Protein 3NHI (pdb70)

Structure (mmCIF, N/CA/C/O backbone):
data_3NHI
#
_entry.id   3NHI
#
_cell.length_a   57.968
_cell.length_b   40.906
_cell.length_c   68.387
_cell.angle_alpha   90.000
_cell.angle_beta   110.680
_cell.angle_gamma   90.000
#
_symmetry.space_group_name_H-M   'P 1 21 1'
#
loop_
_entity.id
_entity.type
_entity.pdbx_description
1 polymer 'D7 protein'
2 non-polymer '(5S,7E,9E,11Z,14Z)-5-hydroxyicosa-7,9,11,14-tetraenoic acid'
3 non-polymer GLYCEROL
4 non-polymer 'SULFATE ION'
5 water water
#
loop_
_atom_site.group_PDB
_atom_site.id
_atom_site.type_symbol
_atom_site.label_atom_id
_atom_site.label_alt_id
_atom_site.label_comp_id
_atom_site.label_asym_id
_atom_site.label_entity_id
_atom_site.label_seq_id
_atom_site.pdbx_PDB_ins_code
_atom_site.Cartn_x
_atom_site.Cartn_y
_atom_site.Cartn_z
_atom_site.occupancy
_atom_site.B_iso_or_equiv
_atom_site.auth_seq_id
_atom_site.auth_comp_id
_atom_site.auth_asym_id
_atom_site.auth_atom_id
_atom_site.pdbx_PDB_model_num
ATOM 1 N N . GLN A 1 1 ? 0.510 -7.520 -4.805 1.00 22.63 2 GLN A N 1
ATOM 2 C CA . GLN A 1 1 ? 1.838 -7.859 -5.402 1.00 22.10 2 GLN A CA 1
ATOM 3 C C . GLN A 1 1 ? 2.404 -9.254 -5.041 1.00 21.74 2 GLN A C 1
ATOM 4 O O . GLN A 1 1 ? 3.529 -9.567 -5.451 1.00 22.14 2 GLN A O 1
ATOM 6 N N . PRO A 1 2 ? 1.647 -10.092 -4.285 1.00 20.71 3 PRO A N 1
ATOM 7 C CA . PRO A 1 2 ? 0.352 -9.854 -3.642 1.00 19.47 3 PRO A CA 1
ATOM 8 C C . PRO A 1 2 ? 0.495 -9.253 -2.245 1.00 17.38 3 PRO A C 1
ATOM 9 O O . PRO A 1 2 ? 1.614 -9.129 -1.730 1.00 17.89 3 PRO A O 1
ATOM 13 N N . TRP A 1 3 ? -0.639 -8.867 -1.655 1.00 15.30 4 TRP A N 1
ATOM 14 C CA . TRP A 1 3 ? -0.641 -8.164 -0.372 1.00 12.21 4 TRP A CA 1
ATOM 15 C C . TRP A 1 3 ? -0.251 -9.058 0.806 1.00 10.92 4 TRP A C 1
ATOM 16 O O . TRP A 1 3 ? -0.748 -10.176 0.944 1.00 10.58 4 TRP A O 1
ATOM 27 N N . LYS A 1 4 ? 0.636 -8.532 1.645 1.00 9.64 5 LYS A N 1
ATOM 28 C CA . LYS A 1 4 ? 1.156 -9.263 2.806 1.00 9.02 5 LYS A CA 1
ATOM 29 C C . LYS A 1 4 ? 0.436 -8.873 4.104 1.00 8.02 5 LYS A C 1
ATOM 30 O O . LYS A 1 4 ? 0.388 -7.700 4.480 1.00 8.11 5 LYS A O 1
ATOM 36 N N . ALA A 1 5 ? -0.095 -9.880 4.789 1.00 7.24 6 ALA A N 1
ATOM 37 C CA . ALA A 1 5 ? -0.745 -9.684 6.086 1.00 6.71 6 ALA A CA 1
ATOM 38 C C . ALA A 1 5 ? 0.193 -9.102 7.135 1.00 6.38 6 ALA A C 1
ATOM 39 O O . ALA A 1 5 ? 1.417 -9.296 7.092 1.00 7.09 6 ALA A O 1
ATOM 41 N N . LEU A 1 6 ? -0.397 -8.376 8.074 1.00 5.22 7 LEU A N 1
ATOM 42 C CA . LEU A 1 6 ? 0.352 -7.694 9.130 1.00 5.35 7 LEU A CA 1
ATOM 43 C C . LEU A 1 6 ? 0.420 -8.530 10.400 1.00 4.82 7 LEU A C 1
ATOM 44 O O . LEU A 1 6 ? -0.598 -9.074 10.855 1.00 5.16 7 LEU A O 1
ATOM 49 N N . ASP A 1 7 ? 1.622 -8.626 10.957 1.00 4.64 8 ASP A N 1
ATOM 50 C CA . ASP A 1 7 ? 1.806 -9.340 12.211 1.00 4.68 8 ASP A CA 1
ATOM 51 C C . ASP A 1 7 ? 1.473 -8.479 13.431 1.00 4.57 8 ASP A C 1
ATOM 52 O O . ASP A 1 7 ? 1.087 -7.321 13.292 1.00 4.30 8 ASP A O 1
ATOM 57 N N . ALA A 1 8 ? 1.609 -9.046 14.626 1.00 4.55 9 ALA A N 1
ATOM 58 C CA . ALA A 1 8 ? 1.204 -8.305 15.825 1.00 4.90 9 ALA A CA 1
ATOM 59 C C . ALA A 1 8 ? 2.011 -7.031 16.074 1.00 4.66 9 ALA A C 1
ATOM 60 O O . ALA A 1 8 ? 1.443 -6.018 16.519 1.00 5.02 9 ALA A O 1
ATOM 62 N N . GLU A 1 9 ? 3.315 -7.075 15.808 1.00 4.75 10 GLU A N 1
ATOM 63 C CA . GLU A 1 9 ? 4.148 -5.892 15.976 1.00 4.59 10 GLU A CA 1
ATOM 64 C C . GLU A 1 9 ? 3.777 -4.816 14.951 1.00 4.42 10 GLU A C 1
ATOM 65 O O . GLU A 1 9 ? 3.752 -3.625 15.271 1.00 4.22 10 GLU A O 1
ATOM 71 N N . GLN A 1 10 ? 3.495 -5.237 13.720 1.00 4.17 11 GLN A N 1
ATOM 72 C CA . GLN A 1 10 ? 3.177 -4.279 12.674 1.00 4.04 11 GLN A CA 1
ATOM 73 C C . GLN A 1 10 ? 1.865 -3.568 12.979 1.00 4.54 11 GLN A C 1
ATOM 74 O O . GLN A 1 10 ? 1.739 -2.353 12.764 1.00 4.55 11 GLN A O 1
ATOM 80 N N . ALA A 1 11 ? 0.892 -4.314 13.491 1.00 4.57 12 ALA A N 1
ATOM 81 C CA . ALA A 1 11 ? -0.370 -3.708 13.916 1.00 4.94 12 ALA A CA 1
ATOM 82 C C . ALA A 1 11 ? -0.178 -2.769 15.116 1.00 4.58 12 ALA A C 1
ATOM 83 O O . ALA A 1 11 ? -0.718 -1.648 15.123 1.00 4.85 12 ALA A O 1
ATOM 85 N N . LEU A 1 12 ? 0.583 -3.218 16.120 1.00 4.61 13 LEU A N 1
ATOM 86 C CA . LEU A 1 12 ? 0.831 -2.396 17.307 1.00 4.68 13 LEU A CA 1
ATOM 87 C C . LEU A 1 12 ? 1.520 -1.087 16.933 1.00 4.72 13 LEU A C 1
ATOM 88 O O . LEU A 1 12 ? 1.202 -0.020 17.485 1.00 5.00 13 LEU A O 1
ATOM 93 N N . TYR A 1 13 ? 2.456 -1.167 15.985 1.00 4.63 14 TYR A N 1
ATOM 94 C CA . TYR A 1 13 ? 3.123 0.026 15.480 1.00 5.39 14 TYR A CA 1
ATOM 95 C C . TYR A 1 13 ? 2.120 1.025 14.914 1.00 5.55 14 TYR A C 1
ATOM 96 O O . TYR A 1 13 ? 2.168 2.222 15.229 1.00 5.34 14 TYR A O 1
ATOM 105 N N . VAL A 1 14 ? 1.203 0.537 14.081 1.00 5.27 15 VAL A N 1
ATOM 106 C CA . VAL A 1 14 ? 0.147 1.387 13.533 1.00 5.48 15 VAL A CA 1
ATOM 107 C C . VAL A 1 14 ? -0.692 2.040 14.629 1.00 5.48 15 VAL A C 1
ATOM 108 O O . VAL A 1 14 ? -0.904 3.254 14.617 1.00 5.26 15 VAL A O 1
ATOM 112 N N . TYR A 1 15 ? -1.153 1.248 15.591 1.00 5.30 16 TYR A N 1
ATOM 113 C CA . TYR A 1 15 ? -1.983 1.821 16.652 1.00 5.92 16 TYR A CA 1
ATOM 114 C C . TYR A 1 15 ? -1.226 2.906 17.418 1.00 5.97 16 TYR A C 1
ATOM 115 O O . TYR A 1 15 ? -1.748 4.007 17.614 1.00 6.70 16 TYR A O 1
ATOM 124 N N . LYS A 1 16 ? 0.008 2.619 17.822 1.00 6.18 17 LYS A N 1
ATOM 125 C CA . LYS A 1 16 ? 0.736 3.546 18.687 1.00 6.72 17 LYS A CA 1
ATOM 126 C C . LYS A 1 16 ? 1.154 4.794 17.930 1.00 6.66 17 LYS A C 1
ATOM 127 O O . LYS A 1 16 ? 1.082 5.895 18.475 1.00 6.83 17 LYS A O 1
ATOM 133 N N . ARG A 1 17 ? 1.572 4.644 16.672 1.00 6.15 18 ARG A N 1
ATOM 134 C CA . ARG A 1 17 ? 1.948 5.809 15.875 1.00 6.51 18 ARG A CA 1
ATOM 135 C C . ARG A 1 17 ? 0.737 6.698 15.608 1.00 6.55 18 ARG A C 1
ATOM 136 O O . ARG A 1 17 ? 0.841 7.927 15.649 1.00 7.07 18 ARG A O 1
ATOM 144 N N . CYS A 1 18 ? -0.414 6.083 15.356 1.00 5.83 19 CYS A N 1
ATOM 145 C CA . CYS A 1 18 ? -1.627 6.872 15.163 1.00 6.04 19 CYS A CA 1
ATOM 146 C C . CYS A 1 18 ? -2.042 7.594 16.438 1.00 6.48 19 CYS A C 1
ATOM 147 O O . CYS A 1 18 ? -2.470 8.746 16.367 1.00 6.30 19 CYS A O 1
ATOM 150 N N . TYR A 1 19 ? -1.909 6.943 17.600 1.00 6.46 20 TYR A N 1
ATOM 151 C CA . TYR A 1 19 ? -2.126 7.641 18.872 1.00 7.59 20 TYR A CA 1
ATOM 152 C C . TYR A 1 19 ? -1.188 8.842 18.980 1.00 7.66 20 TYR A C 1
ATOM 153 O O . TYR A 1 19 ? -1.613 9.945 19.316 1.00 8.15 20 TYR A O 1
ATOM 162 N N . GLU A 1 20 ? 0.094 8.635 18.700 1.00 7.86 21 GLU A N 1
ATOM 163 C CA . GLU A 1 20 ? 1.067 9.734 18.792 1.00 8.09 21 GLU A CA 1
ATOM 164 C C . GLU A 1 20 ? 0.693 10.913 17.909 1.00 8.53 21 GLU A C 1
ATOM 165 O O . GLU A 1 20 ? 0.840 12.084 18.308 1.00 9.55 21 GLU A O 1
ATOM 171 N N . ASP A 1 21 ? 0.209 10.612 16.712 1.00 8.37 22 ASP A N 1
ATOM 172 C CA . ASP A 1 21 ? -0.022 11.660 15.737 1.00 9.23 22 ASP A CA 1
ATOM 173 C C . ASP A 1 21 ? -1.398 12.311 15.848 1.00 9.09 22 ASP A C 1
ATOM 174 O O . ASP A 1 21 ? -1.628 13.366 15.250 1.00 10.05 22 ASP A O 1
ATOM 179 N N . HIS A 1 22 ? -2.300 11.704 16.616 1.00 8.94 23 HIS A N 1
ATOM 180 C CA . HIS A 1 22 ? -3.685 12.209 16.685 1.00 9.17 23 HIS A CA 1
ATOM 181 C C . HIS A 1 22 ? -4.230 12.520 18.067 1.00 10.39 23 HIS A C 1
ATOM 182 O O . HIS A 1 22 ? -5.180 13.284 18.181 1.00 10.19 23 HIS A O 1
ATOM 189 N N . LEU A 1 23 ? -3.654 11.951 19.119 1.00 11.59 24 LEU A N 1
ATOM 190 C CA . LEU A 1 23 ? -4.080 12.335 20.460 1.00 13.69 24 LEU A CA 1
ATOM 191 C C . LEU A 1 23 ? -3.838 13.822 20.677 1.00 15.08 24 LEU A C 1
ATOM 192 O O . LEU A 1 23 ? -2.786 14.353 20.298 1.00 15.15 24 LEU A O 1
ATOM 197 N N . PRO A 1 24 ? -4.822 14.511 21.271 1.00 16.87 25 PRO A N 1
ATOM 198 C CA . PRO A 1 24 ? -4.541 15.888 21.656 1.00 18.76 25 PRO A CA 1
ATOM 199 C C . PRO A 1 24 ? -3.611 15.929 22.866 1.00 20.58 25 PRO A C 1
ATOM 200 O O . PRO A 1 24 ? -3.484 14.938 23.586 1.00 20.70 25 PRO A O 1
ATOM 204 N N . SER A 1 25 ? -2.947 17.061 23.066 1.00 22.81 26 SER A N 1
ATOM 205 C CA . SER A 1 25 ? -2.153 17.274 24.270 1.00 24.98 26 SER A CA 1
ATOM 206 C C . SER A 1 25 ? -3.006 17.996 25.308 1.00 26.11 26 SER A C 1
ATOM 207 O O . SER A 1 25 ? -4.007 18.634 24.964 1.00 26.76 26 SER A O 1
ATOM 210 N N . GLY A 1 26 ? -2.624 17.872 26.574 1.00 27.36 27 GLY A N 1
ATOM 211 C CA . GLY A 1 26 ? -3.367 18.493 27.664 1.00 28.85 27 GLY A CA 1
ATOM 212 C C . GLY A 1 26 ? -4.436 17.591 28.251 1.00 29.76 27 GLY A C 1
ATOM 213 O O . GLY A 1 26 ? -4.355 16.360 28.149 1.00 29.71 27 GLY A O 1
ATOM 214 N N . SER A 1 27 ? -5.442 18.218 28.860 1.00 30.61 28 SER A N 1
ATOM 215 C CA . SER A 1 27 ? -6.506 17.523 29.591 1.00 31.24 28 SER A CA 1
ATOM 216 C C . SER A 1 27 ? -7.365 16.607 28.721 1.00 31.07 28 SER A C 1
ATOM 217 O O . SER A 1 27 ? -7.881 15.595 29.201 1.00 31.46 28 SER A O 1
ATOM 220 N N . ASP A 1 28 ? -7.505 16.959 27.445 1.00 30.79 29 ASP A N 1
ATOM 221 C CA . ASP A 1 28 ? -8.317 16.183 26.510 1.00 30.49 29 ASP A CA 1
ATOM 222 C C . ASP A 1 28 ? -7.714 14.823 26.143 1.00 29.78 29 ASP A C 1
ATOM 223 O O . ASP A 1 28 ? -8.436 13.921 25.713 1.00 29.47 29 ASP A O 1
ATOM 228 N N . ARG A 1 29 ? -6.401 14.683 26.321 1.00 29.13 30 ARG A N 1
ATOM 229 C CA . ARG A 1 29 ? -5.683 13.452 25.972 1.00 28.56 30 ARG A CA 1
ATOM 230 C C . ARG A 1 29 ? -6.328 12.194 26.562 1.00 28.12 30 ARG A C 1
ATOM 231 O O . ARG A 1 29 ? -6.597 11.234 25.834 1.00 27.49 30 ARG A O 1
ATOM 239 N N . LYS A 1 30 ? -6.583 12.212 27.871 1.00 27.76 31 LYS A N 1
ATOM 240 C CA . LYS A 1 30 ? -7.143 11.055 28.579 1.00 27.40 31 LYS A CA 1
ATOM 241 C C . LYS A 1 30 ? -8.514 10.641 28.036 1.00 26.72 31 LYS A C 1
ATOM 242 O O . LYS A 1 30 ? -8.784 9.446 27.870 1.00 26.46 31 LYS A O 1
ATOM 248 N N . THR A 1 31 ? -9.365 11.629 27.760 1.00 25.85 32 THR A N 1
ATOM 249 C CA . THR A 1 31 ? -10.727 11.393 27.272 1.00 25.03 32 THR A CA 1
ATOM 250 C C . THR A 1 31 ? -10.750 10.613 25.951 1.00 23.56 32 THR A C 1
ATOM 251 O O . THR A 1 31 ? -11.442 9.597 25.837 1.00 23.33 32 THR A O 1
ATOM 255 N N . TYR A 1 32 ? -9.993 11.091 24.965 1.00 21.83 33 TYR A N 1
ATOM 256 C CA . TYR A 1 32 ? -9.881 10.412 23.676 1.00 20.35 33 TYR A CA 1
ATOM 257 C C . TYR A 1 32 ? -9.232 9.044 23.826 1.00 20.02 33 TYR A C 1
ATOM 258 O O . TYR A 1 32 ? -9.722 8.059 23.270 1.00 18.85 33 TYR A O 1
ATOM 267 N N . MET A 1 33 ? -8.147 8.973 24.594 1.00 19.89 34 MET A N 1
ATOM 268 C CA . MET A 1 33 ? -7.465 7.699 24.791 1.00 20.31 34 MET A CA 1
ATOM 269 C C . MET A 1 33 ? -8.379 6.640 25.423 1.00 19.78 34 MET A C 1
ATOM 270 O O . MET A 1 33 ? -8.355 5.487 25.003 1.00 19.49 34 MET A O 1
ATOM 275 N N . THR A 1 34 ? -9.196 7.036 26.397 1.00 19.51 35 THR A N 1
ATOM 276 C CA . THR A 1 34 ? -10.135 6.113 27.054 1.00 19.30 35 THR A CA 1
ATOM 277 C C . THR A 1 34 ? -11.133 5.508 26.063 1.00 18.01 35 THR A C 1
ATOM 278 O O . THR A 1 34 ? -11.387 4.297 26.080 1.00 18.27 35 THR A O 1
ATOM 282 N N . LEU A 1 35 ? -11.694 6.352 25.203 1.00 16.50 36 LEU A N 1
ATOM 283 C CA . LEU A 1 35 ? -12.637 5.893 24.189 1.00 14.93 36 LEU A CA 1
ATOM 284 C C . LEU A 1 35 ? -11.947 5.022 23.141 1.00 13.68 36 LEU A C 1
ATOM 285 O O . LEU A 1 35 ? -12.437 3.945 22.801 1.00 12.35 36 LEU A O 1
ATOM 290 N N . TRP A 1 36 ? -10.801 5.482 22.644 1.00 12.69 37 TRP A N 1
ATOM 291 C CA . TRP A 1 36 ? -10.096 4.748 21.597 1.00 11.93 37 TRP A CA 1
ATOM 292 C C . TRP A 1 36 ? -9.524 3.423 22.105 1.00 12.04 37 TRP A C 1
ATOM 293 O O . TRP A 1 36 ? -9.523 2.438 21.370 1.00 11.75 37 TRP A O 1
ATOM 304 N N . ASN A 1 37 ? -9.031 3.403 23.346 1.00 12.25 38 ASN A N 1
ATOM 305 C CA . ASN A 1 37 ? -8.545 2.168 23.968 1.00 12.56 38 ASN A CA 1
ATOM 306 C C . ASN A 1 37 ? -9.640 1.107 24.011 1.00 11.86 38 ASN A C 1
ATOM 307 O O . ASN A 1 37 ? -9.359 -0.091 23.913 1.00 11.85 38 ASN A O 1
ATOM 312 N N . ALA A 1 38 ? -10.886 1.558 24.147 1.00 11.23 39 ALA A N 1
ATOM 313 C CA . ALA A 1 38 ? -12.041 0.669 24.175 1.00 10.91 39 ALA A CA 1
ATOM 314 C C . ALA A 1 38 ? -12.567 0.383 22.767 1.00 10.37 39 ALA A C 1
ATOM 315 O O . ALA A 1 38 ? -13.627 -0.224 22.608 1.00 11.07 39 ALA A O 1
ATOM 317 N N . TRP A 1 39 ? -11.821 0.817 21.749 1.00 10.03 40 TRP A N 1
ATOM 318 C CA . TRP A 1 39 ? -12.203 0.626 20.342 1.00 9.81 40 TRP A CA 1
ATOM 319 C C . TRP A 1 39 ? -13.562 1.261 20.010 1.00 10.25 40 TRP A C 1
ATOM 320 O O . TRP A 1 39 ? -14.367 0.716 19.251 1.00 10.51 40 TRP A O 1
ATOM 331 N N . ARG A 1 40 ? -13.795 2.421 20.612 1.00 10.69 41 ARG A N 1
ATOM 332 C CA . ARG A 1 40 ? -14.965 3.222 20.300 1.00 11.76 41 ARG A CA 1
ATOM 333 C C . ARG A 1 40 ? -14.521 4.378 19.421 1.00 11.72 41 ARG A C 1
ATOM 334 O O . ARG A 1 40 ? -13.622 5.136 19.790 1.00 12.19 41 ARG A O 1
ATOM 342 N N . LEU A 1 41 ? -15.137 4.494 18.248 1.00 12.10 42 LEU A N 1
ATOM 343 C CA . LEU A 1 41 ? -14.812 5.580 17.321 1.00 12.40 42 LEU A CA 1
ATOM 344 C C . LEU A 1 41 ? -15.592 6.841 17.684 1.00 12.78 42 LEU A C 1
ATOM 345 O O . LEU A 1 41 ? -16.457 7.313 16.940 1.00 12.95 42 LEU A O 1
ATOM 350 N N . GLU A 1 42 ? -15.256 7.362 18.857 1.00 13.14 43 GLU A N 1
ATOM 351 C CA . GLU A 1 42 ? -15.927 8.488 19.477 1.00 13.86 43 GLU A CA 1
ATOM 352 C C . GLU A 1 42 ? -14.864 9.355 20.155 1.00 13.61 43 GLU A C 1
ATOM 353 O O . GLU A 1 42 ? -13.783 8.857 20.483 1.00 13.42 43 GLU A O 1
ATOM 359 N N . PRO A 1 43 ? -15.151 10.655 20.356 1.00 13.56 44 PRO A N 1
ATOM 360 C CA . PRO A 1 43 ? -16.354 11.366 19.911 1.00 13.67 44 PRO A CA 1
ATOM 361 C C . PRO A 1 43 ? -16.368 11.589 18.405 1.00 13.26 44 PRO A C 1
ATOM 362 O O . PRO A 1 43 ? -15.361 11.371 17.738 1.00 12.63 44 PRO A O 1
ATOM 366 N N . ASN A 1 44 ? -17.512 12.015 17.883 1.00 12.97 45 ASN A N 1
ATOM 367 C CA . ASN A 1 44 ? -17.670 12.268 16.459 1.00 13.27 45 ASN A CA 1
ATOM 368 C C . ASN A 1 44 ? -17.143 13.664 16.103 1.00 12.94 45 ASN A C 1
ATOM 369 O O . ASN A 1 44 ? -17.913 14.605 15.883 1.00 13.56 45 ASN A O 1
ATOM 374 N N . ASP A 1 45 ? -15.823 13.793 16.055 1.00 12.06 46 ASP A N 1
ATOM 375 C CA . ASP A 1 45 ? -15.187 15.046 15.665 1.00 11.70 46 ASP A CA 1
ATOM 376 C C . ASP A 1 45 ? -13.937 14.772 14.842 1.00 11.09 46 ASP A C 1
ATOM 377 O O . ASP A 1 45 ? -13.563 13.611 14.671 1.00 10.09 46 ASP A O 1
ATOM 382 N N . ALA A 1 46 ? -13.296 15.830 14.350 1.00 10.63 47 ALA A N 1
ATOM 383 C CA . ALA A 1 46 ? -12.161 15.719 13.433 1.00 10.50 47 ALA A CA 1
ATOM 384 C C . ALA A 1 46 ? -10.948 14.997 14.019 1.00 10.26 47 ALA A C 1
ATOM 385 O O . ALA A 1 46 ? -10.179 14.392 13.281 1.00 10.23 47 ALA A O 1
ATOM 387 N N . ILE A 1 47 ? -10.778 15.063 15.339 1.00 10.38 48 ILE A N 1
ATOM 388 C CA . ILE A 1 47 ? -9.680 14.355 16.001 1.00 10.51 48 ILE A CA 1
ATOM 389 C C . ILE A 1 47 ? -9.865 12.849 15.800 1.00 9.79 48 ILE A C 1
ATOM 390 O O . ILE A 1 47 ? -8.966 12.171 15.309 1.00 9.39 48 ILE A O 1
ATOM 395 N N . THR A 1 48 ? -11.046 12.343 16.138 1.00 9.65 49 THR A N 1
ATOM 396 C CA . THR A 1 48 ? -11.363 10.941 15.904 1.00 8.77 49 THR A CA 1
ATOM 397 C C . THR A 1 48 ? -11.398 10.598 14.418 1.00 8.17 49 THR A C 1
ATOM 398 O O . THR A 1 48 ? -10.902 9.540 14.024 1.00 7.35 49 THR A O 1
ATOM 402 N N . HIS A 1 49 ? -11.949 11.487 13.585 1.00 7.99 50 HIS A N 1
ATOM 403 C CA . HIS A 1 49 ? -12.030 11.200 12.149 1.00 8.15 50 HIS A CA 1
ATOM 404 C C . HIS A 1 49 ? -10.644 10.905 11.588 1.00 7.89 50 HIS A C 1
ATOM 405 O O . HIS A 1 49 ? -10.451 9.903 10.890 1.00 7.69 50 HIS A O 1
ATOM 412 N N . CYS A 1 50 ? -9.672 11.761 11.899 1.00 7.66 51 CYS A N 1
ATOM 413 C CA . CYS A 1 50 ? -8.349 11.565 11.329 1.00 7.50 51 CYS A CA 1
ATOM 414 C C . CYS A 1 50 ? -7.585 10.440 11.996 1.00 7.43 51 CYS A C 1
ATOM 415 O O . CYS A 1 50 ? -6.743 9.796 11.367 1.00 7.31 51 CYS A O 1
ATOM 418 N N . TYR A 1 51 ? -7.890 10.178 13.264 1.00 7.31 52 TYR A N 1
ATOM 419 C CA . TYR A 1 51 ? -7.362 8.986 13.911 1.00 7.05 52 TYR A CA 1
ATOM 420 C C . TYR A 1 51 ? -7.827 7.719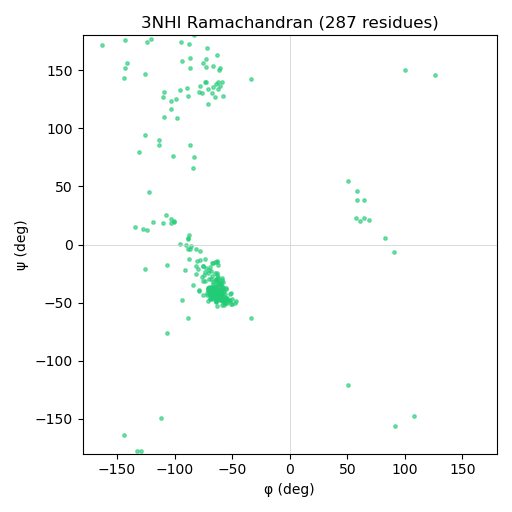 13.181 1.00 6.63 52 TYR A C 1
ATOM 421 O O . TYR A 1 51 ? -7.018 6.837 12.869 1.00 6.49 52 TYR A O 1
ATOM 430 N N . ALA A 1 52 ? -9.119 7.653 12.873 1.00 6.57 53 ALA A N 1
ATOM 431 C CA . ALA A 1 52 ? -9.672 6.527 12.122 1.00 6.31 53 ALA A CA 1
ATOM 432 C C . ALA A 1 52 ? -8.992 6.371 10.760 1.00 6.03 53 ALA A C 1
ATOM 433 O O . ALA A 1 52 ? -8.605 5.263 10.380 1.00 6.05 53 ALA A O 1
ATOM 435 N N . LYS A 1 53 ? -8.828 7.477 10.038 1.00 5.76 54 LYS A N 1
ATOM 436 C CA . LYS A 1 53 ? -8.142 7.435 8.752 1.00 5.54 54 LYS A CA 1
ATOM 437 C C . LYS A 1 53 ? -6.708 6.912 8.923 1.00 5.16 54 LYS A C 1
ATOM 438 O O . LYS A 1 53 ? -6.245 6.096 8.133 1.00 5.61 54 LYS A O 1
ATOM 444 N N . CYS A 1 54 ? -6.023 7.379 9.966 1.00 5.58 55 CYS A N 1
ATOM 445 C CA . CYS A 1 54 ? -4.666 6.923 10.240 1.00 5.05 55 CYS A CA 1
ATOM 446 C C . CYS A 1 54 ? -4.597 5.404 10.420 1.00 4.85 55 CYS A C 1
ATOM 447 O O . CYS A 1 54 ? -3.735 4.740 9.836 1.00 5.59 55 CYS A O 1
ATOM 450 N N . VAL A 1 55 ? -5.515 4.855 11.206 1.00 5.10 56 VAL A N 1
ATOM 451 C CA . VAL A 1 55 ? -5.474 3.422 11.478 1.00 5.34 56 VAL A CA 1
ATOM 452 C C . VAL A 1 55 ? -5.875 2.607 10.249 1.00 5.29 56 VAL A C 1
ATOM 453 O O . VAL A 1 55 ? -5.229 1.607 9.934 1.00 5.23 56 VAL A O 1
ATOM 457 N N . LEU A 1 56 ? -6.913 3.053 9.539 1.00 5.22 57 LEU A N 1
ATOM 458 C CA . LEU A 1 56 ? -7.323 2.369 8.316 1.00 5.59 57 LEU A CA 1
ATOM 459 C C . LEU A 1 56 ? -6.184 2.348 7.290 1.00 5.33 57 LEU A C 1
ATOM 460 O O . LEU A 1 56 ? -5.960 1.335 6.607 1.00 5.37 57 LEU A O 1
ATOM 465 N N . THR A 1 57 ? -5.451 3.457 7.197 1.00 5.22 58 THR A N 1
ATOM 466 C CA . THR A 1 57 ? -4.322 3.539 6.280 1.00 5.38 58 THR A CA 1
ATOM 467 C C . THR A 1 57 ? -3.178 2.636 6.737 1.00 4.89 58 THR A C 1
ATOM 468 O O . THR A 1 57 ? -2.623 1.893 5.943 1.00 5.29 58 THR A O 1
ATOM 472 N N . GLY A 1 58 ? -2.846 2.700 8.022 1.00 5.00 59 GLY A N 1
ATOM 473 C CA . GLY A 1 58 ? -1.734 1.909 8.558 1.00 5.01 59 GLY A CA 1
ATOM 474 C C . GLY A 1 58 ? -1.973 0.407 8.465 1.00 4.93 59 GLY A C 1
ATOM 475 O O . GLY A 1 58 ? -1.055 -0.352 8.155 1.00 5.77 59 GLY A O 1
ATOM 476 N N . LEU A 1 59 ? -3.206 -0.021 8.743 1.00 5.48 60 LEU A N 1
ATOM 477 C CA . LEU A 1 59 ? -3.541 -1.440 8.609 1.00 5.74 60 LEU A CA 1
ATOM 478 C C . LEU A 1 59 ? -3.758 -1.840 7.153 1.00 6.00 60 LEU A C 1
ATOM 479 O O . LEU A 1 59 ? -3.966 -3.021 6.852 1.00 6.18 60 LEU A O 1
ATOM 484 N N . GLN A 1 60 ? -3.733 -0.842 6.265 1.00 5.69 61 GLN A N 1
ATOM 485 C CA . GLN A 1 60 ? -3.794 -1.044 4.807 1.00 6.24 61 GLN A CA 1
ATOM 486 C C . GLN A 1 60 ? -5.168 -1.550 4.347 1.00 5.95 61 GLN A C 1
ATOM 487 O O . GLN A 1 60 ? -5.322 -2.124 3.264 1.00 6.11 61 GLN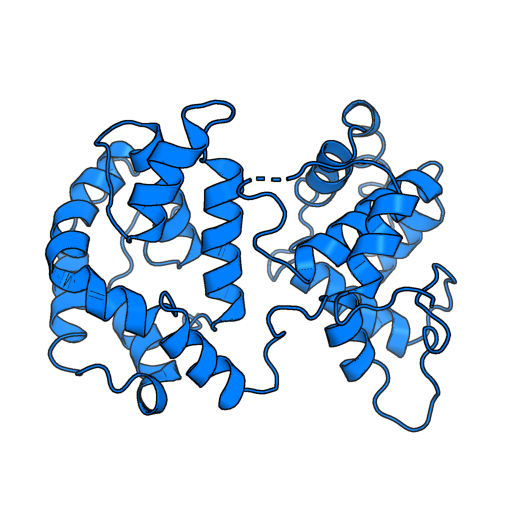 A O 1
ATOM 493 N N . ILE A 1 61 ? -6.167 -1.304 5.191 1.00 5.52 62 ILE A N 1
ATOM 494 C CA . ILE A 1 61 ? -7.567 -1.505 4.840 1.00 6.19 62 ILE A CA 1
ATOM 495 C C . ILE A 1 61 ? -8.012 -0.447 3.817 1.00 6.56 62 ILE A C 1
ATOM 496 O O . ILE A 1 61 ? -8.814 -0.730 2.915 1.00 7.16 62 ILE A O 1
ATOM 501 N N . TYR A 1 62 ? -7.493 0.767 3.971 1.00 6.10 63 TYR A N 1
ATOM 502 C CA . TYR A 1 62 ? -7.677 1.848 3.010 1.00 6.56 63 TYR A CA 1
ATOM 503 C C . TYR A 1 62 ? -6.359 2.111 2.290 1.00 6.69 63 TYR A C 1
ATOM 504 O O . TYR A 1 62 ? -5.310 2.248 2.931 1.00 6.72 63 TYR A O 1
ATOM 513 N N . ASP A 1 63 ? -6.412 2.187 0.961 1.00 7.62 64 ASP A N 1
ATOM 514 C CA . ASP A 1 63 ? -5.243 2.563 0.184 1.00 8.50 64 ASP A CA 1
ATOM 515 C C . ASP A 1 63 ? -5.368 4.021 -0.277 1.00 8.18 64 ASP A C 1
ATOM 516 O O . ASP A 1 63 ? -6.271 4.342 -1.053 1.00 7.48 64 ASP A O 1
ATOM 521 N N . PRO A 1 64 ? -4.454 4.902 0.185 1.00 8.81 65 PRO A N 1
ATOM 522 C CA . PRO A 1 64 ? -4.573 6.323 -0.147 1.00 9.55 65 PRO A CA 1
ATOM 523 C C . PRO A 1 64 ? -4.266 6.664 -1.606 1.00 9.82 65 PRO A C 1
ATOM 524 O O . PRO A 1 64 ? -4.762 7.668 -2.098 1.00 10.70 65 PRO A O 1
ATOM 528 N N . GLN A 1 65 ? -3.473 5.841 -2.290 1.00 9.90 66 GLN A N 1
ATOM 529 C CA . GLN A 1 65 ? -3.147 6.112 -3.697 1.00 10.42 66 GLN A CA 1
ATOM 530 C C . GLN A 1 65 ? -4.326 5.791 -4.613 1.00 10.66 66 GLN A C 1
ATOM 531 O O . GLN A 1 65 ? -4.676 6.567 -5.504 1.00 10.84 66 GLN A O 1
ATOM 537 N N . GLU A 1 66 ? -4.969 4.660 -4.361 1.00 10.35 67 GLU A N 1
ATOM 538 C CA . GLU A 1 66 ? -6.176 4.303 -5.094 1.00 11.32 67 GLU A CA 1
ATOM 539 C C . GLU A 1 66 ? -7.418 4.999 -4.557 1.00 10.69 67 GLU A C 1
ATOM 540 O O . GLU A 1 66 ? -8.458 5.015 -5.217 1.00 11.47 67 GLU A O 1
ATOM 546 N N . ASN A 1 67 ? -7.306 5.584 -3.363 1.00 9.80 68 ASN A N 1
ATOM 547 C CA . ASN A 1 67 ? -8.465 6.115 -2.647 1.00 9.42 68 ASN A CA 1
ATOM 548 C C . ASN A 1 67 ? -9.577 5.068 -2.578 1.00 9.10 68 ASN A C 1
ATOM 549 O O . ASN A 1 67 ? -10.713 5.305 -2.984 1.00 10.26 68 ASN A O 1
ATOM 554 N N . ALA A 1 68 ? -9.229 3.899 -2.053 1.00 8.80 69 ALA A N 1
ATOM 555 C CA . ALA A 1 68 ? -10.125 2.751 -2.085 1.00 8.41 69 ALA A CA 1
ATOM 556 C C . ALA A 1 68 ? -10.001 1.933 -0.810 1.00 7.94 69 ALA A C 1
ATOM 557 O O . ALA A 1 68 ? -8.906 1.789 -0.266 1.00 7.77 69 ALA A O 1
ATOM 559 N N . PHE A 1 69 ? -11.136 1.404 -0.352 1.00 7.82 70 PHE A N 1
ATOM 560 C CA . PHE A 1 69 ? -11.158 0.333 0.634 1.00 8.06 70 PHE A CA 1
ATOM 561 C C . PHE A 1 69 ? -10.795 -0.965 -0.074 1.00 8.60 70 PHE A C 1
ATOM 562 O O . PHE A 1 69 ? -11.328 -1.282 -1.143 1.00 10.89 70 PHE A O 1
ATOM 570 N N . LYS A 1 70 ? -9.858 -1.695 0.510 1.00 8.62 71 LYS A N 1
ATOM 571 C CA . LYS A 1 70 ? -9.303 -2.882 -0.118 1.00 8.45 71 LYS A CA 1
ATOM 572 C C . LYS A 1 70 ? -9.915 -4.143 0.479 1.00 8.47 71 LYS A C 1
ATOM 573 O O . LYS A 1 70 ? -9.292 -4.855 1.283 1.00 8.19 71 LYS A O 1
ATOM 579 N N . SER A 1 71 ? -11.147 -4.428 0.068 1.00 8.10 72 SER A N 1
ATOM 580 C CA . SER A 1 71 ? -11.952 -5.497 0.667 1.00 8.17 72 SER A CA 1
ATOM 581 C C . SER A 1 71 ? -11.271 -6.864 0.646 1.00 7.57 72 SER A C 1
ATOM 582 O O . SER A 1 71 ? -11.385 -7.632 1.605 1.00 6.80 72 SER A O 1
ATOM 585 N N . ASP A 1 72 ? -10.554 -7.167 -0.431 1.00 7.18 73 ASP A N 1
ATOM 586 C CA . ASP A 1 72 ? -9.982 -8.498 -0.579 1.00 7.21 73 ASP A CA 1
ATOM 587 C C . ASP A 1 72 ? -8.786 -8.754 0.330 1.00 7.01 73 ASP A C 1
ATOM 588 O O . ASP A 1 72 ? -8.356 -9.896 0.495 1.00 7.79 73 ASP A O 1
ATOM 593 N N . ARG A 1 73 ? -8.265 -7.692 0.942 1.00 6.40 74 ARG A N 1
ATOM 594 C CA . ARG A 1 73 ? -7.168 -7.845 1.896 1.00 6.24 74 ARG A CA 1
ATOM 595 C C . ARG A 1 73 ? -7.633 -8.441 3.211 1.00 6.05 74 ARG A C 1
ATOM 596 O O . ARG A 1 73 ? -6.838 -9.055 3.920 1.00 5.83 74 ARG A O 1
ATOM 604 N N . ILE A 1 74 ? -8.919 -8.302 3.520 1.00 5.93 75 ILE A N 1
ATOM 605 C CA . ILE A 1 74 ? -9.446 -8.804 4.791 1.00 5.91 75 ILE A CA 1
ATOM 606 C C . ILE A 1 74 ? -9.335 -10.334 4.883 1.00 6.03 75 ILE A C 1
ATOM 607 O O . ILE A 1 74 ? -8.826 -10.860 5.877 1.00 5.63 75 ILE A O 1
ATOM 612 N N . PRO A 1 75 ? -9.764 -11.061 3.837 1.00 5.93 76 PRO A N 1
ATOM 613 C CA . PRO A 1 75 ? -9.547 -12.509 3.902 1.00 6.21 76 PRO A CA 1
ATOM 614 C C . PRO A 1 75 ? -8.065 -12.910 3.924 1.00 6.25 76 PRO A C 1
ATOM 615 O O . PRO A 1 75 ? -7.730 -13.931 4.518 1.00 6.78 76 PRO A O 1
ATOM 619 N N . VAL A 1 76 ? -7.185 -12.121 3.306 1.00 5.90 77 VAL A N 1
ATOM 620 C CA . VAL A 1 76 ? -5.750 -12.416 3.346 1.00 5.93 77 VAL A CA 1
ATOM 621 C C . VAL A 1 76 ? -5.227 -12.273 4.782 1.00 5.40 77 VAL A C 1
ATOM 622 O O . VAL A 1 76 ? -4.494 -13.135 5.279 1.00 6.35 77 VAL A O 1
ATOM 626 N N . GLN A 1 77 ? -5.613 -11.182 5.445 1.00 5.57 78 GLN A N 1
ATOM 627 C CA . GLN A 1 77 ? -5.244 -10.958 6.835 1.00 5.30 78 GLN A CA 1
ATOM 628 C C . GLN A 1 77 ? -5.743 -12.104 7.708 1.00 5.89 78 GLN A C 1
ATOM 629 O O . GLN A 1 77 ? -5.006 -12.622 8.548 1.00 5.90 78 GLN A O 1
ATOM 635 N N . TYR A 1 78 ? -6.999 -12.484 7.506 1.00 6.33 79 TYR A N 1
ATOM 636 C CA . TYR A 1 78 ? -7.574 -13.628 8.206 1.00 6.66 79 TYR A CA 1
ATOM 637 C C . TYR A 1 78 ? -6.794 -14.918 7.983 1.00 6.64 79 TYR A C 1
ATOM 638 O O . TYR A 1 78 ? -6.429 -15.600 8.943 1.00 6.72 79 TYR A O 1
ATOM 647 N N . GLN A 1 79 ? -6.550 -15.262 6.726 1.00 6.71 80 GLN A N 1
ATOM 648 C CA . GLN A 1 79 ? -5.927 -16.548 6.402 1.00 7.92 80 GLN A CA 1
ATOM 649 C C . GLN A 1 79 ? -4.546 -16.701 7.019 1.00 7.76 80 GLN A C 1
ATOM 650 O O . GLN A 1 79 ? -4.159 -17.803 7.400 1.00 8.35 80 GLN A O 1
ATOM 656 N N . ALA A 1 80 ? -3.812 -15.600 7.135 1.00 7.49 81 ALA A N 1
ATOM 657 C CA . ALA A 1 80 ? -2.436 -15.659 7.632 1.00 7.42 81 ALA A CA 1
ATOM 658 C C . ALA A 1 80 ? -2.331 -16.116 9.095 1.00 7.70 81 ALA A C 1
ATOM 659 O O . ALA A 1 80 ? -1.296 -16.651 9.503 1.00 8.81 81 ALA A O 1
ATOM 661 N N . TYR A 1 81 ? -3.397 -15.923 9.877 1.00 7.29 82 TYR A N 1
ATOM 662 C CA . TYR A 1 81 ? -3.354 -16.193 11.325 1.00 7.52 82 TYR A CA 1
ATOM 663 C C . TYR A 1 81 ? -4.565 -16.973 11.817 1.00 7.78 82 TYR A C 1
ATOM 664 O O . TYR A 1 81 ? -4.793 -17.077 13.028 1.00 8.01 82 TYR A O 1
ATOM 673 N N . LYS A 1 82 ? -5.318 -17.561 10.887 1.00 8.47 83 LYS A N 1
ATOM 674 C CA . LYS A 1 82 ? -6.599 -18.210 11.220 1.00 9.69 83 LYS A CA 1
ATOM 675 C C . LYS A 1 82 ? -6.513 -19.350 12.248 1.00 10.39 83 LYS A C 1
ATOM 676 O O . LYS A 1 82 ? -7.457 -19.558 13.018 1.00 11.01 83 LYS A O 1
ATOM 682 N N . THR A 1 83 ? -5.388 -20.061 12.275 1.00 10.91 84 THR A N 1
ATOM 683 C CA . THR A 1 83 ? -5.236 -21.157 13.238 1.00 12.44 84 THR A CA 1
ATOM 684 C C . THR A 1 83 ? -5.047 -20.643 14.664 1.00 12.57 84 THR A C 1
ATOM 685 O O . THR A 1 83 ? -5.303 -21.371 15.629 1.00 14.37 84 THR A O 1
ATOM 689 N N . ILE A 1 84 ? -4.630 -19.381 14.786 1.00 11.72 85 ILE A N 1
ATOM 690 C CA . ILE A 1 84 ? -4.417 -18.750 16.086 1.00 11.44 85 ILE A CA 1
ATOM 691 C C . ILE A 1 84 ? -5.666 -17.987 16.546 1.00 11.24 85 ILE A C 1
ATOM 692 O O . ILE A 1 84 ? -6.100 -18.117 17.689 1.00 11.49 85 ILE A O 1
ATOM 697 N N . THR A 1 85 ? -6.244 -17.183 15.659 1.00 10.79 86 THR A N 1
ATOM 698 C CA . THR A 1 85 ? -7.397 -16.355 16.026 1.00 11.16 86 THR A CA 1
ATOM 699 C C . THR A 1 85 ? -8.689 -17.152 16.177 1.00 11.89 86 THR A C 1
ATOM 700 O O . THR A 1 85 ? -9.576 -16.781 16.956 1.00 12.84 86 THR A O 1
ATOM 704 N N . GLN A 1 86 ? -8.801 -18.225 15.402 1.00 12.05 87 GLN A N 1
ATOM 705 C CA . GLN A 1 86 ? -10.043 -18.993 15.308 1.00 12.60 87 GLN A CA 1
ATOM 706 C C . GLN A 1 86 ? -11.263 -18.177 14.861 1.00 12.23 87 GLN A C 1
ATOM 707 O O . GLN A 1 86 ? -12.410 -18.569 15.088 1.00 13.03 87 GLN A O 1
ATOM 713 N N . SER A 1 87 ? -11.014 -17.059 14.187 1.00 11.75 88 SER A N 1
ATOM 714 C CA . SER A 1 87 ? -12.103 -16.261 13.624 1.00 11.49 88 SER A CA 1
ATOM 715 C C . SER A 1 87 ? -12.887 -17.085 12.601 1.00 11.63 88 SER A C 1
ATOM 716 O O . SER A 1 87 ? -12.338 -17.984 11.960 1.00 11.44 88 SER A O 1
ATOM 719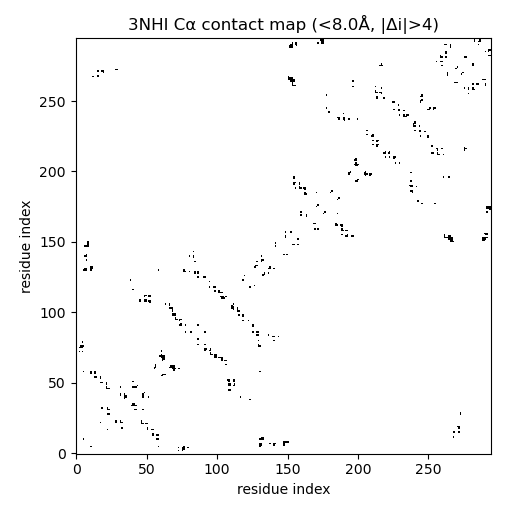 N N . LYS A 1 88 ? -14.174 -16.787 12.461 1.00 11.19 89 LYS A N 1
ATOM 720 C CA . LYS A 1 88 ? -15.048 -17.584 11.602 1.00 11.85 89 LYS A CA 1
ATOM 721 C C . LYS A 1 88 ? -15.057 -17.079 10.162 1.00 11.24 89 LYS A C 1
ATOM 722 O O . LYS A 1 88 ? -15.308 -15.898 9.915 1.00 10.50 89 LYS A O 1
ATOM 728 N N . GLN A 1 89 ? -14.809 -17.982 9.215 1.00 11.29 90 GLN A N 1
ATOM 729 C CA . GLN A 1 89 ? -14.805 -17.650 7.786 1.00 11.74 90 GLN A CA 1
ATOM 730 C C . GLN A 1 89 ? -16.063 -16.900 7.333 1.00 10.94 90 GLN A C 1
ATOM 731 O O . GLN A 1 89 ? -15.970 -15.945 6.559 1.00 10.60 90 GLN A O 1
ATOM 737 N N . LYS A 1 90 ? -17.227 -17.330 7.817 1.00 10.75 91 LYS A N 1
ATOM 738 C CA . LYS A 1 90 ? -18.486 -16.679 7.469 1.00 10.78 91 LYS A CA 1
ATOM 739 C C . LYS A 1 90 ? -18.465 -15.187 7.817 1.00 9.88 91 LYS A C 1
ATOM 740 O O . LYS A 1 90 ? -18.861 -14.347 6.995 1.00 9.45 91 LYS A O 1
ATOM 746 N N . GLU A 1 91 ? -17.994 -14.866 9.023 1.00 9.24 92 GLU A N 1
ATOM 747 C CA A GLU A 1 91 ? -17.946 -13.481 9.501 0.50 9.13 92 GLU A CA 1
ATOM 748 C CA B GLU A 1 91 ? -17.971 -13.478 9.469 0.50 8.75 92 GLU A CA 1
ATOM 749 C C . GLU A 1 91 ? -16.918 -12.668 8.718 1.00 8.49 92 GLU A C 1
ATOM 750 O O . GLU A 1 91 ? -17.143 -11.500 8.406 1.00 8.02 92 GLU A O 1
ATOM 761 N N . VAL A 1 92 ? -15.786 -13.294 8.409 1.00 7.81 93 VAL A N 1
ATOM 762 C CA . VAL A 1 92 ? -14.743 -12.661 7.604 1.00 7.28 93 VAL A CA 1
ATOM 763 C C . VAL A 1 92 ? -15.273 -12.244 6.224 1.00 6.94 93 VAL A C 1
ATOM 764 O O . VAL A 1 92 ? -15.025 -11.122 5.771 1.00 6.70 93 VAL A O 1
ATOM 768 N N . THR A 1 93 ? -16.004 -13.142 5.568 1.00 7.00 94 THR A N 1
ATOM 769 C CA . THR A 1 93 ? -16.656 -12.834 4.296 1.00 7.82 94 THR A CA 1
ATOM 770 C C . THR A 1 93 ? -17.639 -11.663 4.434 1.00 7.21 94 THR A C 1
ATOM 771 O O . THR A 1 93 ? -17.689 -10.779 3.573 1.00 7.44 94 THR A O 1
ATOM 775 N N . GLU A 1 94 ? -18.412 -11.660 5.521 1.00 6.83 95 GLU A N 1
ATOM 776 C CA . GLU A 1 94 ? -19.367 -10.584 5.761 1.00 7.34 95 GLU A CA 1
ATOM 777 C C . GLU A 1 94 ? -18.648 -9.244 5.958 1.00 6.34 95 GLU A C 1
ATOM 778 O O . GLU A 1 94 ? -19.105 -8.216 5.458 1.00 6.41 95 GLU A O 1
ATOM 784 N N . TYR A 1 95 ? -17.510 -9.265 6.655 1.00 5.99 96 TYR A N 1
ATOM 785 C CA . TYR A 1 95 ? -16.694 -8.062 6.860 1.00 5.43 96 TYR A CA 1
ATOM 786 C C . TYR A 1 95 ? -16.139 -7.546 5.528 1.00 5.66 96 TYR A C 1
ATOM 787 O O . TYR A 1 95 ? -16.258 -6.364 5.213 1.00 5.62 96 TYR A O 1
ATOM 796 N N . GLN A 1 96 ? -15.560 -8.453 4.743 1.00 5.75 97 GLN A N 1
ATOM 797 C CA . GLN A 1 96 ? -15.095 -8.152 3.398 1.00 5.92 97 GLN A CA 1
ATOM 798 C C . GLN A 1 96 ? -16.203 -7.490 2.566 1.00 5.89 97 GLN A C 1
ATOM 799 O O . GLN A 1 96 ? -15.985 -6.469 1.909 1.00 6.69 97 GLN A O 1
ATOM 805 N N . LYS A 1 97 ? -17.398 -8.074 2.608 1.00 6.41 98 LYS A N 1
ATOM 806 C CA . LYS A 1 97 ? -18.510 -7.571 1.818 1.00 6.50 98 LYS A CA 1
ATOM 807 C C . LYS A 1 97 ? -18.971 -6.189 2.274 1.00 6.36 98 LYS A C 1
ATOM 808 O O . LYS A 1 97 ? -19.215 -5.322 1.446 1.00 6.65 98 LYS A O 1
ATOM 814 N N . ALA A 1 98 ? -19.038 -5.969 3.590 1.00 6.36 99 ALA A N 1
ATOM 815 C CA . ALA A 1 98 ? -19.372 -4.647 4.116 1.00 6.81 99 ALA A CA 1
ATOM 816 C C . ALA A 1 98 ? -18.363 -3.588 3.667 1.00 7.51 99 ALA A C 1
ATOM 817 O O . ALA A 1 98 ? -18.739 -2.457 3.330 1.00 7.99 99 ALA A O 1
ATOM 819 N N . LEU A 1 99 ? -17.082 -3.954 3.635 1.00 7.86 100 LEU A N 1
ATOM 820 C CA . LEU A 1 99 ? -16.053 -3.042 3.115 1.00 8.52 100 LEU A CA 1
ATOM 821 C C . LEU A 1 99 ? -16.193 -2.762 1.619 1.00 8.60 100 LEU A C 1
ATOM 822 O O . LEU A 1 99 ? -15.937 -1.638 1.155 1.00 8.71 100 LEU A O 1
ATOM 827 N N . ALA A 1 100 ? -16.588 -3.781 0.864 1.00 8.36 101 ALA A N 1
ATOM 828 C CA . ALA A 1 100 ? -16.821 -3.611 -0.565 1.00 8.57 101 ALA A CA 1
ATOM 829 C C . ALA A 1 100 ? -17.969 -2.637 -0.857 1.00 9.13 101 ALA A C 1
ATOM 830 O O . ALA A 1 100 ? -17.999 -2.009 -1.920 1.00 10.66 101 ALA A O 1
ATOM 832 N N . ALA A 1 101 ? -18.910 -2.512 0.078 1.00 9.34 102 ALA A N 1
ATOM 833 C CA . ALA A 1 101 ? -20.030 -1.578 -0.087 1.00 9.52 102 ALA A CA 1
ATOM 834 C C . ALA A 1 101 ? -19.657 -0.145 0.268 1.00 9.46 102 ALA A C 1
ATOM 835 O O . ALA A 1 101 ? -20.361 0.789 -0.112 1.00 10.22 102 ALA A O 1
ATOM 837 N N . ALA A 1 102 ? -18.563 0.020 1.007 1.00 8.96 103 ALA A N 1
ATOM 838 C CA . ALA A 1 102 ? -18.212 1.317 1.574 1.00 9.55 103 ALA A CA 1
ATOM 839 C C . ALA A 1 102 ? -17.709 2.280 0.503 1.00 9.79 103 ALA A C 1
ATOM 840 O O . ALA A 1 102 ? -16.944 1.890 -0.386 1.00 10.97 103 ALA A O 1
ATOM 842 N N . ASN A 1 103 ? -18.122 3.543 0.618 1.00 9.94 104 ASN A N 1
ATOM 843 C CA . ASN A 1 103 ? -17.778 4.588 -0.348 1.00 10.22 104 ASN A CA 1
ATOM 844 C C . ASN A 1 103 ? -16.787 5.565 0.275 1.00 10.04 104 ASN A C 1
ATOM 845 O O . ASN A 1 103 ? -17.141 6.331 1.175 1.00 10.38 104 ASN A O 1
ATOM 850 N N . ALA A 1 104 ? -15.547 5.521 -0.205 1.00 9.46 105 ALA A N 1
ATOM 851 C CA . ALA A 1 104 ? -14.473 6.382 0.298 1.00 9.29 105 ALA A CA 1
ATOM 852 C C . ALA A 1 104 ? -14.696 7.848 -0.049 1.00 9.73 105 ALA A C 1
ATOM 853 O O . ALA A 1 104 ? -14.156 8.730 0.625 1.00 9.53 105 ALA A O 1
ATOM 855 N N . LYS A 1 105 ? -15.493 8.101 -1.085 1.00 10.23 106 LYS A N 1
ATOM 856 C CA . LYS A 1 105 ? -15.760 9.471 -1.558 1.00 10.92 106 LYS A CA 1
ATOM 857 C C . LYS A 1 105 ? -14.438 10.230 -1.760 1.00 10.80 106 LYS A C 1
ATOM 858 O O . LYS A 1 105 ? -13.590 9.779 -2.528 1.00 10.90 106 LYS A O 1
ATOM 864 N N . SER A 1 106 ? -14.239 11.355 -1.068 1.00 10.86 107 SER A N 1
ATOM 865 C CA . SER A 1 106 ? -13.034 12.166 -1.274 1.00 11.75 107 SER A CA 1
ATOM 866 C C . SER A 1 106 ? -11.768 11.573 -0.649 1.00 11.56 107 SER A C 1
ATOM 867 O O . SER A 1 106 ? -10.645 11.949 -1.011 1.00 12.54 107 SER A O 1
ATOM 870 N N . GLY A 1 107 ? -11.946 10.649 0.295 1.00 11.08 108 GLY A N 1
ATOM 871 C CA . GLY A 1 107 ? -10.827 10.102 1.043 1.00 10.68 108 GLY A CA 1
ATOM 872 C C . GLY A 1 107 ? -10.403 10.974 2.216 1.00 10.08 108 GLY A C 1
ATOM 873 O O . GLY A 1 107 ? -9.411 10.677 2.879 1.00 10.37 108 GLY A O 1
ATOM 874 N N . SER A 1 108 ? -11.155 12.044 2.475 1.00 9.61 109 SER A N 1
ATOM 875 C CA . SER A 1 108 ? -10.912 12.894 3.644 1.00 9.32 109 SER A CA 1
ATOM 876 C C . SER A 1 108 ? -11.128 12.096 4.928 1.00 8.72 109 SER A C 1
ATOM 877 O O . SER A 1 108 ? -11.761 11.029 4.925 1.00 9.10 109 SER A O 1
ATOM 880 N N . CYS A 1 109 ? -10.612 12.616 6.033 1.00 8.19 110 CYS A N 1
ATOM 881 C CA . CYS A 1 109 ? -10.820 11.967 7.327 1.00 8.17 110 CYS A CA 1
ATOM 882 C C . CYS A 1 109 ? -12.303 11.710 7.592 1.00 7.99 110 CYS A C 1
ATOM 883 O O . CYS A 1 109 ? -12.678 10.591 7.952 1.00 7.74 110 CYS A O 1
ATOM 886 N N . VAL A 1 110 ? -13.152 12.722 7.404 1.00 8.03 111 VAL A N 1
ATOM 887 C CA . VAL A 1 110 ? -14.571 12.553 7.709 1.00 8.91 111 VAL A CA 1
ATOM 888 C C . VAL A 1 110 ? -15.261 11.578 6.749 1.00 8.84 111 VAL A C 1
ATOM 889 O O . VAL A 1 110 ? -16.124 10.804 7.175 1.00 8.85 111 VAL A O 1
ATOM 893 N N . ASP A 1 111 ? -14.862 11.594 5.477 1.00 8.96 112 ASP A N 1
ATOM 894 C CA . ASP A 1 111 ? -15.464 10.686 4.498 1.00 8.96 112 ASP A CA 1
ATOM 895 C C . ASP A 1 111 ? -15.141 9.234 4.838 1.00 8.38 112 ASP A C 1
ATOM 896 O O . ASP A 1 111 ? -16.022 8.370 4.784 1.00 8.46 112 ASP A O 1
ATOM 901 N N . LEU A 1 112 ? -13.898 8.967 5.229 1.00 8.07 113 LEU A N 1
ATOM 902 C CA . LEU A 1 112 ? -13.520 7.605 5.603 1.00 7.47 113 LEU A CA 1
ATOM 903 C C . LEU A 1 112 ? -14.166 7.179 6.917 1.00 7.49 113 LEU A C 1
ATOM 904 O O . LEU A 1 112 ? -14.644 6.060 7.028 1.00 7.09 113 LEU A O 1
ATOM 909 N N . TYR A 1 113 ? -14.189 8.074 7.898 1.00 6.85 114 TYR A N 1
ATOM 910 C CA . TYR A 1 113 ? -14.891 7.816 9.151 1.00 7.17 114 TYR A CA 1
ATOM 911 C C . TYR A 1 113 ? -16.362 7.482 8.916 1.00 7.58 114 TYR A C 1
ATOM 912 O O . TYR A 1 113 ? -16.863 6.482 9.439 1.00 7.29 114 TYR A O 1
ATOM 921 N N . ASN A 1 114 ? -17.053 8.310 8.135 1.00 7.87 115 ASN A N 1
ATOM 922 C CA . ASN A 1 114 ? -18.474 8.088 7.892 1.00 8.17 115 ASN A CA 1
ATOM 923 C C . ASN A 1 114 ? -18.720 6.755 7.191 1.00 8.02 115 ASN A C 1
ATOM 924 O O . ASN A 1 114 ? -19.672 6.049 7.517 1.00 8.07 115 ASN A O 1
ATOM 929 N N . ALA A 1 115 ? -17.868 6.416 6.228 1.00 7.66 116 ALA A N 1
ATOM 930 C CA . ALA A 1 115 ? -18.013 5.157 5.502 1.00 7.74 116 ALA A CA 1
ATOM 931 C C . ALA A 1 115 ? -17.705 3.955 6.384 1.00 7.34 116 ALA A C 1
ATOM 932 O O . ALA A 1 115 ? -18.413 2.943 6.330 1.00 7.66 116 ALA A O 1
ATOM 934 N N . TYR A 1 116 ? -16.654 4.060 7.194 1.00 6.53 117 TYR A N 1
ATOM 935 C CA . TYR A 1 116 ? -16.212 2.921 7.978 1.00 6.30 117 TYR A CA 1
ATOM 936 C C . TYR A 1 116 ? -17.019 2.703 9.258 1.00 6.27 117 TYR A C 1
ATOM 937 O O . TYR A 1 116 ? -17.118 1.575 9.739 1.00 6.27 117 TYR A O 1
ATOM 946 N N . LEU A 1 117 ? -17.622 3.768 9.792 1.00 6.56 118 LEU A N 1
ATOM 947 C CA . LEU A 1 117 ? -18.293 3.683 11.087 1.00 6.91 118 LEU A CA 1
ATOM 948 C C . LEU A 1 117 ? -19.283 2.525 11.258 1.00 6.94 118 LEU A C 1
ATOM 949 O O . LEU A 1 117 ? -19.159 1.783 12.223 1.00 6.39 118 LEU A O 1
ATOM 954 N N . PRO A 1 118 ? -20.239 2.335 10.321 1.00 6.82 119 PRO A N 1
ATOM 955 C CA . PRO A 1 118 ? -21.136 1.188 10.525 1.00 6.89 119 PRO A CA 1
ATOM 956 C C . PRO A 1 118 ? -20.446 -0.167 10.371 1.00 6.51 119 PRO A C 1
ATOM 957 O O . PRO A 1 118 ? -20.847 -1.147 11.004 1.00 6.63 119 PRO A O 1
ATOM 961 N N . VAL A 1 119 ? -19.415 -0.223 9.534 1.00 6.42 120 VAL A N 1
ATOM 962 C CA . VAL A 1 119 ? -18.628 -1.450 9.386 1.00 6.66 120 VAL A CA 1
ATOM 963 C C . VAL A 1 119 ? -17.933 -1.777 10.709 1.00 6.38 120 VAL A C 1
ATOM 964 O O . VAL A 1 119 ? -17.984 -2.916 11.191 1.00 5.74 120 VAL A O 1
ATOM 968 N N . HIS A 1 120 ? -17.324 -0.757 11.309 1.00 6.06 121 HIS A N 1
ATOM 969 C CA . HIS A 1 120 ? -16.728 -0.869 12.634 1.00 6.81 121 HIS A CA 1
ATOM 970 C C . HIS A 1 120 ? -17.746 -1.316 13.674 1.00 6.88 121 HIS A C 1
ATOM 971 O O . HIS A 1 120 ? -17.489 -2.244 14.456 1.00 6.84 121 HIS A O 1
ATOM 978 N N . ASN A 1 121 ? -18.912 -0.677 13.681 1.00 6.97 122 ASN A N 1
ATOM 979 C CA . ASN A 1 121 ? -19.905 -1.010 14.698 1.00 7.57 122 ASN A CA 1
ATOM 980 C C . ASN A 1 121 ? -20.401 -2.450 14.591 1.00 7.21 122 ASN A C 1
ATOM 981 O O . ASN A 1 121 ? -20.701 -3.080 15.604 1.00 8.34 122 ASN A O 1
ATOM 986 N N . ARG A 1 122 ? -20.451 -2.967 13.364 1.00 6.85 123 ARG A N 1
ATOM 987 C CA . ARG A 1 122 ? -20.860 -4.349 13.117 1.00 6.55 123 ARG A CA 1
ATOM 988 C C . ARG A 1 122 ? -19.751 -5.367 13.409 1.00 6.56 123 ARG A C 1
ATOM 989 O O . ARG A 1 122 ? -20.020 -6.441 13.971 1.00 8.30 123 ARG A O 1
ATOM 997 N N . PHE A 1 123 ? -18.513 -5.034 13.036 1.00 5.83 124 PHE A N 1
ATOM 998 C CA . PHE A 1 123 ? -17.431 -6.018 13.029 1.00 6.29 124 PHE A CA 1
ATOM 999 C C . PHE A 1 123 ? -16.275 -5.694 13.953 1.00 6.40 124 PHE A C 1
ATOM 1000 O O . PHE A 1 123 ? -15.193 -6.258 13.792 1.00 6.48 124 PHE A O 1
ATOM 1008 N N . VAL A 1 124 ? -16.483 -4.821 14.936 1.00 7.06 125 VAL A N 1
ATOM 1009 C CA . VAL A 1 124 ? -15.364 -4.427 15.798 1.00 7.48 125 VAL A CA 1
ATOM 1010 C C . VAL A 1 124 ? -14.635 -5.617 16.431 1.00 7.49 125 VAL A C 1
ATOM 1011 O O . VAL A 1 124 ? -13.412 -5.691 16.365 1.00 7.16 125 VAL A O 1
ATOM 1015 N N . ASN A 1 125 ? -15.369 -6.567 17.003 1.00 8.37 126 ASN A N 1
ATOM 1016 C CA . ASN A 1 125 ? -14.703 -7.694 17.651 1.00 8.90 126 ASN A CA 1
ATOM 1017 C C . ASN A 1 125 ? -13.902 -8.545 16.678 1.00 7.94 126 ASN A C 1
ATOM 1018 O O . ASN A 1 125 ? -12.745 -8.885 16.953 1.00 7.47 126 ASN A O 1
ATOM 1023 N N . LEU A 1 126 ? -14.489 -8.848 15.521 1.00 7.32 127 LEU A N 1
ATOM 1024 C CA . LEU A 1 126 ? -13.769 -9.575 14.481 1.00 6.82 127 LEU A CA 1
ATOM 1025 C C . LEU A 1 126 ? -12.523 -8.805 14.037 1.00 6.40 127 LEU A C 1
ATOM 1026 O O . LEU A 1 126 ? -11.443 -9.397 13.897 1.00 5.79 127 LEU A O 1
ATOM 1031 N N . SER A 1 127 ? -12.653 -7.495 13.837 1.00 6.17 128 SER A N 1
ATOM 1032 C CA . SER A 1 127 ? -11.516 -6.706 13.385 1.00 5.70 128 SER A CA 1
ATOM 1033 C C . SER A 1 127 ? -10.368 -6.746 14.391 1.00 5.87 128 SER A C 1
ATOM 1034 O O . SER A 1 127 ? -9.200 -6.773 14.005 1.00 5.63 128 SER A O 1
ATOM 1037 N N . ARG A 1 128 ? -10.706 -6.772 15.680 1.00 5.59 129 ARG A N 1
ATOM 1038 C CA . ARG A 1 128 ? -9.695 -6.862 16.721 1.00 5.97 129 ARG A CA 1
ATOM 1039 C C . ARG A 1 128 ? -9.018 -8.223 16.751 1.00 5.75 129 ARG A C 1
ATOM 1040 O O . ARG A 1 128 ? -7.840 -8.324 17.116 1.00 6.18 129 ARG A O 1
ATOM 1048 N N . GLN A 1 129 ? -9.732 -9.276 16.351 1.00 5.70 130 GLN A N 1
ATOM 1049 C CA . GLN A 1 129 ? -9.107 -10.588 16.181 1.00 6.03 130 GLN A CA 1
ATOM 1050 C C . GLN A 1 129 ? -8.184 -10.589 14.967 1.00 5.27 130 GLN A C 1
ATOM 1051 O O . GLN A 1 129 ? -7.021 -10.988 15.071 1.00 5.67 130 GLN A O 1
ATOM 1057 N N . LEU A 1 130 ? -8.675 -10.097 13.829 1.00 4.87 131 LEU A N 1
ATOM 1058 C CA . LEU A 1 130 ? -7.894 -10.160 12.590 1.00 5.11 131 LEU A CA 1
ATOM 1059 C C . LEU A 1 130 ? -6.638 -9.309 12.641 1.00 4.55 131 LEU A C 1
ATOM 1060 O O . LEU A 1 130 ? -5.585 -9.724 12.154 1.00 5.17 131 LEU A O 1
ATOM 1065 N N . TYR A 1 131 ? -6.754 -8.114 13.220 1.00 4.72 132 TYR A N 1
ATOM 1066 C CA . TYR A 1 131 ? -5.667 -7.138 13.211 1.00 4.95 132 TYR A CA 1
ATOM 1067 C C . TYR A 1 131 ? -4.978 -6.965 14.566 1.00 5.47 132 TYR A C 1
ATOM 1068 O O . TYR A 1 131 ? -4.390 -5.914 14.852 1.00 5.29 132 TYR A O 1
ATOM 1077 N N . HIS A 1 132 ? -5.038 -8.005 15.393 1.00 5.59 133 HIS A N 1
ATOM 1078 C CA . HIS A 1 132 ? -4.208 -8.085 16.608 1.00 5.82 133 HIS A CA 1
ATOM 1079 C C . HIS A 1 132 ? -4.451 -6.902 17.535 1.00 6.31 133 HIS A C 1
ATOM 1080 O O . HIS A 1 132 ? -3.518 -6.277 18.055 1.00 6.21 133 HIS A O 1
ATOM 1087 N N . GLY A 1 133 ? -5.733 -6.609 17.722 1.00 6.24 134 GLY A N 1
ATOM 1088 C CA . GLY A 1 133 ? -6.180 -5.472 18.515 1.00 7.26 134 GLY A CA 1
ATOM 1089 C C . GLY A 1 133 ? -6.686 -5.804 19.910 1.00 7.77 134 GLY A C 1
ATOM 1090 O O . GLY A 1 133 ? -7.383 -4.989 20.520 1.00 8.97 134 GLY A O 1
ATOM 1091 N N . THR A 1 134 ? -6.340 -6.986 20.420 1.00 8.46 135 THR A N 1
ATOM 1092 C CA . THR A 1 134 ? -6.558 -7.317 21.834 1.00 9.29 135 THR A CA 1
ATOM 1093 C C . THR A 1 134 ? -5.234 -7.756 22.435 1.00 9.63 135 THR A C 1
ATOM 1094 O O . THR A 1 134 ? -4.414 -8.368 21.752 1.00 9.27 135 THR A O 1
ATOM 1098 N N . VAL A 1 135 ? -5.026 -7.450 23.710 1.00 10.48 136 VAL A N 1
ATOM 1099 C CA . VAL A 1 135 ? -3.804 -7.869 24.402 1.00 11.19 136 VAL A CA 1
ATOM 1100 C C . VAL A 1 135 ? -3.657 -9.399 24.381 1.00 10.91 136 VAL A C 1
ATOM 1101 O O . VAL A 1 135 ? -2.595 -9.928 24.039 1.00 10.61 136 VAL A O 1
ATOM 1105 N N . GLU A 1 136 ? -4.733 -10.102 24.714 1.00 11.19 137 GLU A N 1
ATOM 1106 C CA . GLU A 1 136 ? -4.713 -11.563 24.797 1.00 11.86 137 GLU A CA 1
ATOM 1107 C C . GLU A 1 136 ? -4.512 -12.219 23.428 1.00 10.86 137 GLU A C 1
ATOM 1108 O O . GLU A 1 136 ? -3.777 -13.200 23.294 1.00 10.45 137 GLU A O 1
ATOM 1114 N N . GLY A 1 137 ? -5.176 -11.681 22.410 1.00 9.69 138 GLY A N 1
ATOM 1115 C CA . GLY A 1 137 ? -5.032 -12.220 21.060 1.00 9.10 138 GLY A CA 1
ATOM 1116 C C . GLY A 1 137 ? -3.636 -11.981 20.505 1.00 8.59 138 GLY A C 1
ATOM 1117 O O . GLY A 1 137 ? -3.009 -12.889 19.944 1.00 8.64 138 GLY A O 1
ATOM 1118 N N . ALA A 1 138 ? -3.130 -10.762 20.670 1.00 7.92 139 ALA A N 1
ATOM 1119 C CA . ALA A 1 138 ? -1.770 -10.464 20.208 1.00 7.92 139 ALA A CA 1
ATOM 1120 C C . ALA A 1 138 ? -0.745 -11.356 20.914 1.00 8.09 139 ALA A C 1
ATOM 1121 O O . ALA A 1 138 ? 0.207 -11.816 20.284 1.00 7.92 139 ALA A O 1
ATOM 1123 N N . ALA A 1 139 ? -0.951 -11.607 22.210 1.00 8.21 140 ALA A N 1
ATOM 1124 C CA . ALA A 1 139 ? -0.035 -12.469 22.963 1.00 8.43 140 ALA A CA 1
ATOM 1125 C C . ALA A 1 139 ? 0.063 -13.856 22.333 1.00 8.30 140 ALA A C 1
ATOM 1126 O O . ALA A 1 139 ? 1.148 -14.437 22.273 1.00 8.75 140 ALA A O 1
ATOM 1128 N N . LYS A 1 140 ? -1.058 -14.363 21.813 1.00 8.45 141 LYS A N 1
ATOM 1129 C CA . LYS A 1 140 ? -1.055 -15.670 21.156 1.00 8.64 141 LYS A CA 1
ATOM 1130 C C . LYS A 1 140 ? -0.220 -15.639 19.878 1.00 8.30 141 LYS A C 1
ATOM 1131 O O . LYS A 1 140 ? 0.453 -16.609 19.553 1.00 9.18 141 LYS A O 1
ATOM 1137 N N . ILE A 1 141 ? -0.272 -14.523 19.151 1.00 7.77 142 ILE A N 1
ATOM 1138 C CA . ILE A 1 141 ? 0.531 -14.354 17.950 1.00 7.55 142 ILE A CA 1
ATOM 1139 C C . ILE A 1 141 ? 2.025 -14.361 18.292 1.00 7.80 142 ILE A C 1
ATOM 1140 O O . ILE A 1 141 ? 2.792 -15.088 17.668 1.00 7.92 142 ILE A O 1
ATOM 1145 N N . TYR A 1 142 ? 2.436 -13.576 19.292 1.00 7.70 143 TYR A N 1
ATOM 1146 C CA . TYR A 1 142 ? 3.849 -13.548 19.687 1.00 8.37 143 TYR A CA 1
ATOM 1147 C C . TYR A 1 142 ? 4.317 -14.926 20.138 1.00 9.21 143 TYR A C 1
ATOM 1148 O O . TYR A 1 142 ? 5.416 -15.353 19.779 1.00 9.46 143 TYR A O 1
ATOM 1157 N N . ALA A 1 143 ? 3.470 -15.630 20.888 1.00 9.63 144 ALA A N 1
ATOM 1158 C CA . ALA A 1 143 ? 3.828 -16.959 21.391 1.00 10.73 144 ALA A CA 1
ATOM 1159 C C . ALA A 1 143 ? 4.030 -17.964 20.253 1.00 11.28 144 ALA A C 1
ATOM 1160 O O . ALA A 1 143 ? 4.928 -18.805 20.316 1.00 12.14 144 ALA A O 1
ATOM 1162 N N . ALA A 1 144 ? 3.203 -17.865 19.218 1.00 11.56 145 ALA A N 1
ATOM 1163 C CA . ALA A 1 144 ? 3.277 -18.765 18.065 1.00 12.03 145 ALA A CA 1
ATOM 1164 C C . ALA A 1 144 ? 4.378 -18.386 17.082 1.00 12.50 145 ALA A C 1
ATOM 1165 O O . ALA A 1 144 ? 4.817 -19.223 16.288 1.00 13.72 145 ALA A O 1
ATOM 1167 N N . MET A 1 145 ? 4.810 -17.127 17.134 1.00 12.00 146 MET A N 1
ATOM 1168 C CA . MET A 1 145 ? 5.742 -16.580 16.155 1.00 12.28 146 MET A CA 1
ATOM 1169 C C . MET A 1 145 ? 6.900 -15.849 16.844 1.00 11.00 146 MET A C 1
ATOM 1170 O O . MET A 1 145 ? 6.912 -14.625 16.931 1.00 10.13 146 MET A O 1
ATOM 1175 N N . PRO A 1 146 ? 7.892 -16.608 17.346 1.00 10.70 147 PRO A N 1
ATOM 1176 C CA . PRO A 1 146 ? 9.006 -16.038 18.109 1.00 10.65 147 PRO A CA 1
ATOM 1177 C C . PRO A 1 146 ? 9.893 -15.077 17.310 1.00 10.42 147 PRO A C 1
ATOM 1178 O O . PRO A 1 146 ? 10.683 -14.332 17.904 1.00 10.85 147 PRO A O 1
ATOM 1182 N N . GLU A 1 147 ? 9.753 -15.093 15.985 1.00 10.17 148 GLU A N 1
ATOM 1183 C CA A GLU A 1 147 ? 10.527 -1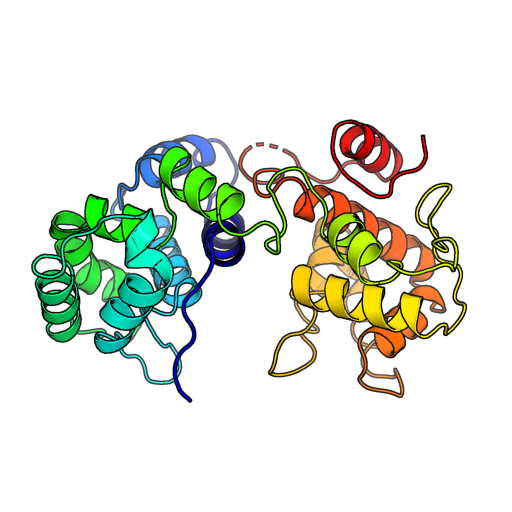4.241 15.089 0.50 10.70 148 GLU A CA 1
ATOM 1184 C CA B GLU A 1 147 ? 10.567 -14.216 15.143 0.50 10.02 148 GLU A CA 1
ATOM 1185 C C . GLU A 1 147 ? 10.027 -12.786 15.043 1.00 10.50 148 GLU A C 1
ATOM 1186 O O . GLU A 1 147 ? 10.633 -11.939 14.396 1.00 12.34 148 GLU A O 1
ATOM 1197 N N . ILE A 1 148 ? 8.919 -12.510 15.721 1.00 10.16 149 ILE A N 1
ATOM 1198 C CA . ILE A 1 148 ? 8.374 -11.142 15.799 1.00 9.16 149 ILE A CA 1
ATOM 1199 C C . ILE A 1 148 ? 8.997 -10.434 17.000 1.00 8.75 149 ILE A C 1
ATOM 1200 O O . ILE A 1 148 ? 9.065 -11.019 18.084 1.00 9.19 149 ILE A O 1
ATOM 1205 N N . LYS A 1 149 ? 9.429 -9.186 16.830 1.00 7.98 150 LYS A N 1
ATOM 1206 C CA . LYS A 1 149 ? 9.909 -8.396 17.971 1.00 7.87 150 LYS A CA 1
ATOM 1207 C C . LYS A 1 149 ? 8.807 -8.286 19.030 1.00 7.95 150 LYS A C 1
ATOM 1208 O O . LYS A 1 149 ? 7.678 -7.902 18.732 1.00 8.47 150 LYS A O 1
ATOM 1214 N N . GLN A 1 150 ? 9.155 -8.626 20.267 1.00 8.74 151 GLN A N 1
ATOM 1215 C CA . GLN A 1 150 ? 8.176 -8.681 21.338 1.00 9.94 151 GLN A CA 1
ATOM 1216 C C . GLN A 1 150 ? 8.009 -7.315 21.987 1.00 9.04 151 GLN A C 1
ATOM 1217 O O . GLN A 1 150 ? 8.871 -6.436 21.858 1.00 8.79 151 GLN A O 1
ATOM 1223 N N . LYS A 1 151 ? 6.895 -7.132 22.690 1.00 9.14 152 LYS A N 1
ATOM 1224 C CA . LYS A 1 151 ? 6.749 -5.955 23.537 1.00 9.35 152 LYS A CA 1
ATOM 1225 C C . LYS A 1 151 ? 7.801 -6.043 24.639 1.00 9.08 152 LYS A C 1
ATOM 1226 O O . LYS A 1 151 ? 8.028 -7.117 25.201 1.00 10.03 152 LYS A O 1
ATOM 1232 N N . GLY A 1 152 ? 8.438 -4.917 24.936 1.00 9.12 153 GLY A N 1
ATOM 1233 C CA . GLY A 1 152 ? 9.476 -4.847 25.966 1.00 8.68 153 GLY A CA 1
ATOM 1234 C C . GLY A 1 152 ? 10.870 -5.096 25.423 1.00 8.64 153 GLY A C 1
ATOM 1235 O O . GLY A 1 152 ? 11.855 -4.952 26.146 1.00 9.13 153 GLY A O 1
ATOM 1236 N N . GLU A 1 153 ? 10.959 -5.465 24.147 1.00 7.59 154 GLU A N 1
ATOM 1237 C CA . GLU A 1 153 ? 12.231 -5.760 23.494 1.00 7.36 154 GLU A CA 1
ATOM 1238 C C . GLU A 1 153 ? 12.498 -4.646 22.495 1.00 6.89 154 GLU A C 1
ATOM 1239 O O . GLU A 1 153 ? 11.644 -4.361 21.653 1.00 7.42 154 GLU A O 1
ATOM 1245 N N . SER A 1 154 ? 13.668 -4.013 22.560 1.00 5.86 155 SER A N 1
ATOM 1246 C CA . SER A 1 154 ? 13.960 -2.949 21.583 1.00 5.48 155 SER A CA 1
ATOM 1247 C C . SER A 1 154 ? 14.288 -3.556 20.233 1.00 5.32 155 SER A C 1
ATOM 1248 O O . SER A 1 154 ? 14.728 -4.711 20.148 1.00 5.53 155 SER A O 1
ATOM 1251 N N . PHE A 1 155 ? 14.088 -2.779 19.169 1.00 5.24 156 PHE A N 1
ATOM 1252 C CA . PHE A 1 155 ? 14.554 -3.255 17.880 1.00 5.10 156 PHE A CA 1
ATOM 1253 C C . PHE A 1 155 ? 16.051 -3.493 17.867 1.00 5.15 156 PHE A C 1
ATOM 1254 O O . PHE A 1 155 ? 16.514 -4.453 17.253 1.00 6.16 156 PHE A O 1
ATOM 1262 N N . HIS A 1 156 ? 16.802 -2.655 18.584 1.00 5.23 157 HIS A N 1
ATOM 1263 C CA . HIS A 1 156 ? 18.249 -2.839 18.608 1.00 5.22 157 HIS A CA 1
ATOM 1264 C C . HIS A 1 156 ? 18.621 -4.199 19.207 1.00 5.22 157 HIS A C 1
ATOM 1265 O O . HIS A 1 156 ? 19.503 -4.873 18.687 1.00 6.11 157 HIS A O 1
ATOM 1272 N N . ALA A 1 157 ? 17.939 -4.611 20.275 1.00 5.48 158 ALA A N 1
ATOM 1273 C CA . ALA A 1 157 ? 18.214 -5.911 20.885 1.00 5.68 158 ALA A CA 1
ATOM 1274 C C . ALA A 1 157 ? 17.730 -7.071 20.025 1.00 5.55 158 ALA A C 1
ATOM 1275 O O . ALA A 1 157 ? 18.438 -8.078 19.882 1.00 6.72 158 ALA A O 1
ATOM 1277 N N . TYR A 1 158 ? 16.525 -6.939 19.471 1.00 5.81 159 TYR A N 1
ATOM 1278 C CA . TYR A 1 158 ? 15.986 -7.941 18.567 1.00 6.15 159 TYR A CA 1
ATOM 1279 C C . TYR A 1 158 ? 16.939 -8.179 17.390 1.00 6.66 159 TYR A C 1
ATOM 1280 O O . TYR A 1 158 ? 17.257 -9.325 17.040 1.00 6.98 159 TYR A O 1
ATOM 1289 N N . CYS A 1 159 ? 17.409 -7.087 16.795 1.00 6.16 160 CYS A N 1
ATOM 1290 C CA . CYS A 1 159 ? 18.278 -7.148 15.627 1.00 6.31 160 CYS A CA 1
ATOM 1291 C C . CYS A 1 159 ? 19.678 -7.657 15.970 1.00 6.85 160 CYS A C 1
ATOM 1292 O O . CYS A 1 159 ? 20.270 -8.401 15.188 1.00 7.03 160 CYS A O 1
ATOM 1295 N N . GLU A 1 160 ? 20.202 -7.268 17.133 1.00 6.48 161 GLU A N 1
ATOM 1296 C CA . GLU A 1 160 ? 21.489 -7.797 17.607 1.00 7.22 161 GLU A CA 1
ATOM 1297 C C . GLU A 1 160 ? 21.479 -9.330 17.663 1.00 7.43 161 GLU A C 1
ATOM 1298 O O . GLU A 1 160 ? 22.420 -9.980 17.192 1.00 7.80 161 GLU A O 1
ATOM 1304 N N . LYS A 1 161 ? 20.403 -9.889 18.217 1.00 8.13 162 LYS A N 1
ATOM 1305 C CA . LYS A 1 161 ? 20.252 -11.337 18.384 1.00 8.68 162 LYS A CA 1
ATOM 1306 C C . LYS A 1 161 ? 20.305 -12.058 17.035 1.00 8.82 162 LYS A C 1
ATOM 1307 O O . LYS A 1 161 ? 20.805 -13.179 16.939 1.00 9.81 162 LYS A O 1
ATOM 1313 N N . ARG A 1 162 ? 19.794 -11.417 15.993 1.00 8.98 163 ARG A N 1
ATOM 1314 C CA . ARG A 1 162 ? 19.791 -12.047 14.676 1.00 9.21 163 ARG A CA 1
ATOM 1315 C C . ARG A 1 162 ? 21.019 -11.743 13.822 1.00 9.63 163 ARG A C 1
ATOM 1316 O O . ARG A 1 162 ? 21.360 -12.515 12.929 1.00 10.78 163 ARG A O 1
ATOM 1324 N N . ALA A 1 163 ? 21.696 -10.643 14.125 1.00 8.50 164 ALA A N 1
ATOM 1325 C CA . ALA A 1 163 ? 22.925 -10.286 13.421 1.00 8.81 164 ALA A CA 1
ATOM 1326 C C . ALA A 1 163 ? 24.146 -11.071 13.901 1.00 9.12 164 ALA A C 1
ATOM 1327 O O . ALA A 1 163 ? 25.001 -11.446 13.091 1.00 10.19 164 ALA A O 1
ATOM 1329 N N . TRP A 1 164 ? 24.225 -11.292 15.211 1.00 9.46 165 TRP A N 1
ATOM 1330 C CA . TRP A 1 164 ? 25.287 -12.088 15.822 1.00 10.39 165 TRP A CA 1
ATOM 1331 C C . TRP A 1 164 ? 24.686 -13.359 16.404 1.00 11.43 165 TRP A C 1
ATOM 1332 O O . TRP A 1 164 ? 24.344 -13.418 17.592 1.00 12.27 165 TRP A O 1
ATOM 1343 N N . LYS A 1 165 ? 24.549 -14.368 15.553 1.00 12.76 166 LYS A N 1
ATOM 1344 C CA . LYS A 1 165 ? 23.937 -15.636 15.945 1.00 13.97 166 LYS A CA 1
ATOM 1345 C C . LYS A 1 165 ? 24.878 -16.818 15.675 1.00 15.27 166 LYS A C 1
ATOM 1346 O O . LYS A 1 165 ? 24.468 -17.983 15.727 1.00 15.86 166 LYS A O 1
ATOM 1352 N N . GLY A 1 166 ? 26.142 -16.508 15.402 1.00 16.06 167 GLY A N 1
ATOM 1353 C CA . GLY A 1 166 ? 27.155 -17.530 15.141 1.00 17.55 167 GLY A CA 1
ATOM 1354 C C . GLY A 1 166 ? 28.195 -17.601 16.242 1.00 18.28 167 GLY A C 1
ATOM 1355 O O . GLY A 1 166 ? 27.903 -17.316 17.409 1.00 18.64 167 GLY A O 1
ATOM 1356 N N . ASN A 1 167 ? 29.416 -17.974 15.870 1.00 19.39 168 ASN A N 1
ATOM 1357 C CA . ASN A 1 167 ? 30.510 -18.083 16.834 1.00 20.59 168 ASN A CA 1
ATOM 1358 C C . ASN A 1 167 ? 31.077 -16.734 17.281 1.00 20.30 168 ASN A C 1
ATOM 1359 O O . ASN A 1 167 ? 31.534 -16.599 18.422 1.00 20.73 168 ASN A O 1
ATOM 1364 N N . LYS A 1 168 ? 31.038 -15.745 16.389 1.00 20.24 169 LYS A N 1
ATOM 1365 C CA . LYS A 1 168 ? 31.590 -14.420 16.679 1.00 19.87 169 LYS A CA 1
ATOM 1366 C C . LYS A 1 168 ? 30.790 -13.689 17.755 1.00 18.90 169 LYS A C 1
ATOM 1367 O O . LYS A 1 168 ? 29.566 -13.607 17.693 1.00 18.75 169 LYS A O 1
ATOM 1373 N N . GLN A 1 169 ? 31.509 -13.173 18.744 1.00 18.02 170 GLN A N 1
ATOM 1374 C CA . GLN A 1 169 ? 30.933 -12.383 19.821 1.00 17.08 170 GLN A CA 1
ATOM 1375 C C . GLN A 1 169 ? 30.293 -11.114 19.259 1.00 15.26 170 GLN A C 1
ATOM 1376 O O . GLN A 1 169 ? 30.835 -10.483 18.343 1.00 15.33 170 GLN A O 1
ATOM 1382 N N . SER A 1 170 ? 29.133 -10.752 19.798 1.00 13.51 171 SER A N 1
ATOM 1383 C CA . SER A 1 170 ? 28.504 -9.489 19.434 1.00 11.82 171 SER A CA 1
ATOM 1384 C C . SER A 1 170 ? 29.414 -8.305 19.737 1.00 11.64 171 SER A C 1
ATOM 1385 O O . SER A 1 170 ? 30.086 -8.259 20.774 1.00 11.71 171 SER A O 1
ATOM 1388 N N . GLU A 1 171 ? 29.415 -7.341 18.822 1.00 11.16 172 GLU A N 1
ATOM 1389 C CA . GLU A 1 171 ? 30.139 -6.089 19.024 1.00 10.86 172 GLU A CA 1
ATOM 1390 C C . GLU A 1 171 ? 29.520 -5.283 20.162 1.00 11.11 172 GLU A C 1
ATOM 1391 O O . GLU A 1 171 ? 30.134 -4.358 20.677 1.00 11.57 172 GLU A O 1
ATOM 1397 N N . TRP A 1 172 ? 28.297 -5.647 20.545 1.00 10.87 173 TRP A N 1
ATOM 1398 C CA . TRP A 1 172 ? 27.559 -4.938 21.575 1.00 11.58 173 TRP A CA 1
ATOM 1399 C C . TRP A 1 172 ? 27.425 -5.756 22.864 1.00 13.15 173 TRP A C 1
ATOM 1400 O O . TRP A 1 172 ? 26.591 -5.443 23.720 1.00 12.60 173 TRP A O 1
ATOM 1411 N N . LYS A 1 173 ? 28.278 -6.769 23.007 1.00 15.18 174 LYS A N 1
ATOM 1412 C CA . LYS A 1 173 ? 28.254 -7.673 24.167 1.00 17.58 174 LYS A CA 1
ATOM 1413 C C . LYS A 1 173 ? 28.267 -6.982 25.533 1.00 18.61 174 LYS A C 1
ATOM 1414 O O . LYS A 1 173 ? 27.541 -7.393 26.444 1.00 19.97 174 LYS A O 1
ATOM 1420 N N . ASN A 1 174 ? 29.088 -5.950 25.678 1.00 19.25 175 ASN A N 1
ATOM 1421 C CA . ASN A 1 174 ? 29.133 -5.181 26.929 1.00 19.91 175 ASN A CA 1
ATOM 1422 C C . ASN A 1 174 ? 28.132 -4.011 26.971 1.00 18.89 175 ASN A C 1
ATOM 1423 O O . ASN A 1 174 ? 28.108 -3.239 27.933 1.00 20.02 175 ASN A O 1
ATOM 1428 N N . GLY A 1 175 ? 27.302 -3.909 25.932 1.00 16.90 176 GLY A N 1
ATOM 1429 C CA . GLY A 1 175 ? 26.387 -2.785 25.722 1.00 14.54 176 GLY A CA 1
ATOM 1430 C C . GLY A 1 175 ? 26.637 -2.229 24.330 1.00 12.53 176 GLY A C 1
ATOM 1431 O O . GLY A 1 175 ? 27.770 -2.228 23.849 1.00 12.81 176 GLY A O 1
ATOM 1432 N N . ARG A 1 176 ? 25.580 -1.759 23.674 1.00 10.71 177 ARG A N 1
ATOM 1433 C CA . ARG A 1 176 ? 25.708 -1.177 22.342 1.00 10.04 177 ARG A CA 1
ATOM 1434 C C . ARG A 1 176 ? 26.510 0.116 22.379 1.00 10.25 177 ARG A C 1
ATOM 1435 O O . ARG A 1 176 ? 26.305 0.959 23.242 1.00 11.22 177 ARG A O 1
ATOM 1443 N N . ARG A 1 177 ? 27.423 0.268 21.428 1.00 10.95 178 ARG A N 1
ATOM 1444 C CA . ARG A 1 177 ? 28.142 1.526 21.274 1.00 11.35 178 ARG A CA 1
ATOM 1445 C C . ARG A 1 177 ? 28.135 1.933 19.798 1.00 10.48 178 ARG A C 1
ATOM 1446 O O . ARG A 1 177 ? 27.542 1.248 18.954 1.00 10.03 178 ARG A O 1
ATOM 1454 N N . TYR A 1 178 ? 28.792 3.042 19.492 1.00 9.78 179 TYR A N 1
ATOM 1455 C CA . TYR A 1 178 ? 28.747 3.604 18.148 1.00 9.24 179 TYR A CA 1
ATOM 1456 C C . TYR A 1 178 ? 30.016 3.336 17.347 1.00 9.65 179 TYR A C 1
ATOM 1457 O O . TYR A 1 178 ? 30.289 4.018 16.357 1.00 10.20 179 TYR A O 1
ATOM 1466 N N . LYS A 1 179 ? 30.760 2.311 17.754 1.00 9.62 180 LYS A N 1
ATOM 1467 C CA . LYS A 1 179 ? 31.979 1.929 17.045 1.00 10.13 180 LYS A CA 1
ATOM 1468 C C . LYS A 1 179 ? 31.619 1.449 15.644 1.00 9.40 180 LYS A C 1
ATOM 1469 O O . LYS A 1 179 ? 30.760 0.577 15.475 1.00 9.85 180 LYS A O 1
ATOM 1475 N N . LEU A 1 180 ? 32.260 2.045 14.643 1.00 9.15 181 LEU A N 1
ATOM 1476 C CA . LEU A 1 180 ? 31.997 1.696 13.251 1.00 8.28 181 LEU A CA 1
ATOM 1477 C C . LEU A 1 180 ? 33.042 0.707 12.741 1.00 8.36 181 LEU A C 1
ATOM 1478 O O . LEU A 1 180 ? 34.205 1.065 12.543 1.00 9.29 181 LEU A O 1
ATOM 1483 N N . THR A 1 181 ? 32.620 -0.537 12.542 1.00 7.97 182 THR A N 1
ATOM 1484 C CA . THR A 1 181 ? 33.532 -1.611 12.137 1.00 8.09 182 THR A CA 1
ATOM 1485 C C . THR A 1 181 ? 33.377 -2.028 10.680 1.00 8.04 182 THR A C 1
ATOM 1486 O O . THR A 1 181 ? 34.238 -2.711 10.131 1.00 8.17 182 THR A O 1
ATOM 1490 N N . GLY A 1 182 ? 32.251 -1.663 10.068 1.00 7.80 183 GLY A N 1
ATOM 1491 C CA . GLY A 1 182 ? 31.921 -2.139 8.728 1.00 7.76 183 GLY A CA 1
ATOM 1492 C C . GLY A 1 182 ? 31.773 -3.649 8.619 1.00 7.95 183 GLY A C 1
ATOM 1493 O O . GLY A 1 182 ? 31.868 -4.198 7.529 1.00 8.91 183 GLY A O 1
ATOM 1494 N N . SER A 1 183 ? 31.546 -4.323 9.742 1.00 7.60 184 SER A N 1
ATOM 1495 C CA . SER A 1 183 ? 31.431 -5.782 9.720 1.00 7.69 184 SER A CA 1
ATOM 1496 C C . SER A 1 183 ? 30.099 -6.191 9.084 1.00 7.91 184 SER A C 1
ATOM 1497 O O . SER A 1 183 ? 29.132 -5.426 9.144 1.00 7.62 184 SER A O 1
ATOM 1500 N N . PRO A 1 184 ? 30.037 -7.392 8.475 1.00 8.14 185 PRO A N 1
ATOM 1501 C CA . PRO A 1 184 ? 28.764 -7.826 7.891 1.00 8.60 185 PRO A CA 1
ATOM 1502 C C . PRO A 1 184 ? 27.664 -7.906 8.943 1.00 8.27 185 PRO A C 1
ATOM 1503 O O . PRO A 1 184 ? 26.509 -7.610 8.644 1.00 8.06 185 PRO A O 1
ATOM 1507 N N . GLU A 1 185 ? 28.028 -8.254 10.172 1.00 7.91 186 GLU A N 1
ATOM 1508 C CA . GLU A 1 185 ? 27.047 -8.358 11.248 1.00 7.87 186 GLU A CA 1
ATOM 1509 C C . GLU A 1 185 ? 26.502 -6.985 11.644 1.00 7.58 186 GLU A C 1
ATOM 1510 O O . GLU A 1 185 ? 25.297 -6.820 11.854 1.00 6.89 186 GLU A O 1
ATOM 1516 N N . LEU A 1 186 ? 27.379 -5.998 11.757 1.00 7.08 187 LEU A N 1
ATOM 1517 C CA . LEU A 1 186 ? 26.933 -4.649 12.087 1.00 6.88 187 LEU A CA 1
ATOM 1518 C C . LEU A 1 186 ? 26.040 -4.082 10.985 1.00 6.71 187 LEU A C 1
ATOM 1519 O O . LEU A 1 186 ? 25.005 -3.465 11.270 1.00 6.18 187 LEU A O 1
ATOM 1524 N N . LYS A 1 187 ? 26.420 -4.298 9.730 1.00 7.08 188 LYS A N 1
ATOM 1525 C CA . LYS A 1 187 ? 25.598 -3.834 8.622 1.00 7.22 188 LYS A CA 1
ATOM 1526 C C . LYS A 1 187 ? 24.211 -4.473 8.672 1.00 7.14 188 LYS A C 1
ATOM 1527 O O . LYS A 1 187 ? 23.203 -3.791 8.453 1.00 7.48 188 LYS A O 1
ATOM 1533 N N . ASP A 1 188 ? 24.156 -5.768 8.968 1.00 7.27 189 ASP A N 1
ATOM 1534 C CA . ASP A 1 188 ? 22.883 -6.459 9.082 1.00 7.84 189 ASP A CA 1
ATOM 1535 C C . ASP A 1 188 ? 22.044 -5.911 10.236 1.00 6.81 189 ASP A C 1
ATOM 1536 O O . ASP A 1 188 ? 20.851 -5.608 10.060 1.00 6.47 189 ASP A O 1
ATOM 1541 N N . ALA A 1 189 ? 22.656 -5.788 11.415 1.00 6.62 190 ALA A N 1
ATOM 1542 C CA . ALA A 1 189 ? 21.958 -5.244 12.568 1.00 5.83 190 ALA A CA 1
ATOM 1543 C C . ALA A 1 189 ? 21.365 -3.871 12.258 1.00 5.69 190 ALA A C 1
ATOM 1544 O O . ALA A 1 189 ? 20.195 -3.611 12.569 1.00 5.76 190 ALA A O 1
ATOM 1546 N N . ILE A 1 190 ? 22.164 -3.010 11.631 1.00 5.35 191 ILE A N 1
ATOM 1547 C CA . ILE A 1 190 ? 21.723 -1.651 11.345 1.00 5.28 191 ILE A CA 1
ATOM 1548 C C . ILE A 1 190 ? 20.588 -1.615 10.306 1.00 5.72 191 ILE A C 1
ATOM 1549 O O . ILE A 1 190 ? 19.661 -0.805 10.434 1.00 6.11 191 ILE A O 1
ATOM 1554 N N . ASP A 1 191 ? 20.641 -2.494 9.306 1.00 5.83 192 ASP A N 1
ATOM 1555 C CA . ASP A 1 191 ? 19.534 -2.596 8.360 1.00 6.08 192 ASP A CA 1
ATOM 1556 C C . ASP A 1 191 ? 18.244 -3.004 9.078 1.00 5.45 192 ASP A C 1
ATOM 1557 O O . ASP A 1 191 ? 17.176 -2.402 8.873 1.00 5.38 192 ASP A O 1
ATOM 1562 N N . CYS A 1 192 ? 18.356 -4.001 9.949 1.00 5.11 193 CYS A N 1
ATOM 1563 C CA . CYS A 1 192 ? 17.219 -4.505 10.700 1.00 4.92 193 CYS A CA 1
ATOM 1564 C C . CYS A 1 192 ? 16.658 -3.388 11.598 1.00 4.58 193 CYS A C 1
ATOM 1565 O O . CYS A 1 192 ? 15.436 -3.220 11.726 1.00 4.70 193 CYS A O 1
ATOM 1568 N N . ILE A 1 193 ? 17.543 -2.615 12.214 1.00 5.15 194 ILE A N 1
ATOM 1569 C CA . ILE A 1 193 ? 17.104 -1.536 13.085 1.00 4.81 194 ILE A CA 1
ATOM 1570 C C . ILE A 1 193 ? 16.449 -0.408 12.299 1.00 4.39 194 ILE A C 1
ATOM 1571 O O . ILE A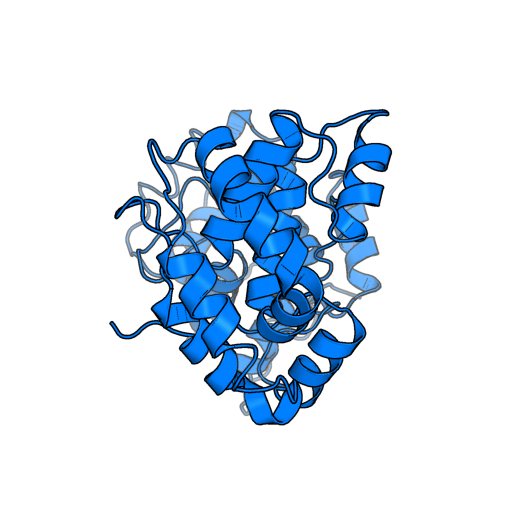 1 193 ? 15.386 0.083 12.676 1.00 4.14 194 ILE A O 1
ATOM 1576 N N . PHE A 1 194 ? 17.073 0.007 11.202 1.00 4.53 195 PHE A N 1
ATOM 1577 C CA . PHE A 1 194 ? 16.504 1.080 10.387 1.00 4.90 195 PHE A CA 1
ATOM 1578 C C . PHE A 1 194 ? 15.107 0.718 9.883 1.00 5.09 195 PHE A C 1
ATOM 1579 O O . PHE A 1 194 ? 14.210 1.573 9.847 1.00 5.43 195 PHE A O 1
ATOM 1587 N N . ARG A 1 195 ? 14.909 -0.543 9.503 1.00 4.87 196 ARG A N 1
ATOM 1588 C CA . ARG A 1 195 ? 13.581 -0.983 9.074 1.00 5.50 196 ARG A CA 1
ATOM 1589 C C . ARG A 1 195 ? 12.611 -1.021 10.259 1.00 4.70 196 ARG A C 1
ATOM 1590 O O . ARG A 1 195 ? 11.474 -0.562 10.151 1.00 4.99 196 ARG A O 1
ATOM 1598 N N . GLY A 1 196 ? 13.073 -1.505 11.410 1.00 4.51 197 GLY A N 1
ATOM 1599 C CA . GLY A 1 196 ? 12.230 -1.54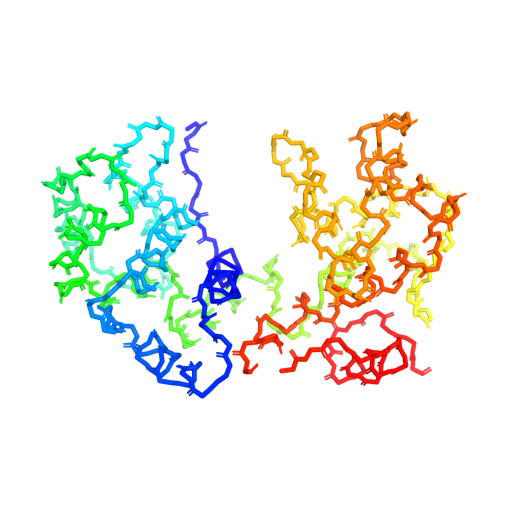9 12.611 1.00 5.09 197 GLY A CA 1
ATOM 1600 C C . GLY A 1 196 ? 11.799 -0.177 13.109 1.00 5.11 197 GLY A C 1
ATOM 1601 O O . GLY A 1 196 ? 10.680 -0.003 13.604 1.00 5.10 197 GLY A O 1
ATOM 1602 N N . LEU A 1 197 ? 12.676 0.812 12.951 1.00 5.44 198 LEU A N 1
ATOM 1603 C CA . LEU A 1 197 ? 12.371 2.191 13.345 1.00 5.82 198 LEU A CA 1
ATOM 1604 C C . LEU A 1 197 ? 11.641 2.973 12.260 1.00 5.44 198 LEU A C 1
ATOM 1605 O O . LEU A 1 197 ? 11.314 4.136 12.460 1.00 5.93 198 LEU A O 1
ATOM 1610 N N . ARG A 1 198 ? 11.415 2.324 11.117 1.00 5.40 199 ARG A N 1
ATOM 1611 C CA . ARG A 1 198 ? 10.734 2.923 9.957 1.00 5.22 199 ARG A CA 1
ATOM 1612 C C . ARG A 1 198 ? 11.526 4.083 9.347 1.00 5.11 199 ARG A C 1
ATOM 1613 O O . ARG A 1 198 ? 10.971 4.943 8.670 1.00 5.78 199 ARG A O 1
ATOM 1621 N N . TYR A 1 199 ? 12.833 4.085 9.586 1.00 5.16 200 TYR A N 1
ATOM 1622 C CA . TYR A 1 199 ? 13.760 4.960 8.851 1.00 5.29 200 TYR A CA 1
ATOM 1623 C C . TYR A 1 199 ? 13.811 4.597 7.369 1.00 5.97 200 TYR A C 1
ATOM 1624 O O . TYR A 1 199 ? 14.102 5.445 6.516 1.00 6.56 200 TYR A O 1
ATOM 1633 N N . MET A 1 200 ? 13.605 3.318 7.071 1.00 6.20 201 MET A N 1
ATOM 1634 C CA . MET A 1 200 ? 13.607 2.811 5.711 1.00 6.62 201 MET A CA 1
ATOM 1635 C C . MET 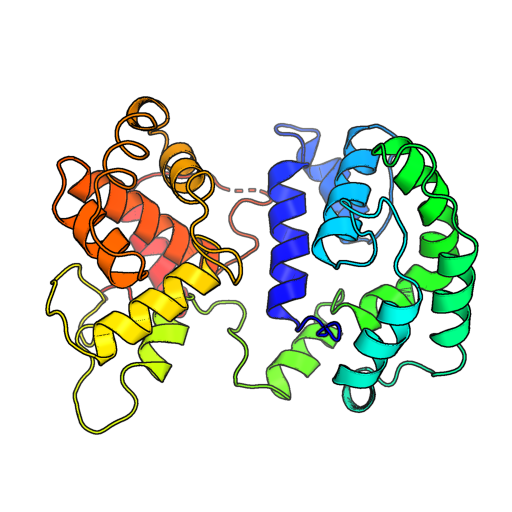A 1 200 ? 12.553 1.739 5.585 1.00 7.49 201 MET A C 1
ATOM 1636 O O . MET A 1 200 ? 12.218 1.070 6.567 1.00 7.79 201 MET A O 1
ATOM 1641 N N . ASP A 1 201 ? 12.026 1.584 4.380 1.00 8.56 202 ASP A N 1
ATOM 1642 C CA . ASP A 1 201 ? 11.131 0.472 4.072 1.00 10.28 202 ASP A CA 1
ATOM 1643 C C . ASP A 1 201 ? 11.405 0.022 2.648 1.00 10.92 202 ASP A C 1
ATOM 1644 O O . ASP A 1 201 ? 12.441 0.367 2.090 1.00 10.69 202 ASP A O 1
ATOM 1649 N N . ASP A 1 202 ? 10.487 -0.743 2.061 1.00 12.48 203 ASP A N 1
ATOM 1650 C CA . ASP A 1 202 ? 10.682 -1.242 0.698 1.00 14.03 203 ASP A CA 1
ATOM 1651 C C . ASP A 1 202 ? 10.793 -0.131 -0.366 1.00 14.16 203 ASP A C 1
ATOM 1652 O O . ASP A 1 202 ? 11.300 -0.366 -1.466 1.00 15.30 203 ASP A O 1
ATOM 1657 N N . THR A 1 203 ? 10.356 1.080 -0.022 1.00 13.85 204 THR A N 1
ATOM 1658 C CA . THR A 1 203 ? 10.434 2.228 -0.934 1.00 13.63 204 THR A CA 1
ATOM 1659 C C . THR A 1 203 ? 11.689 3.085 -0.710 1.00 13.02 204 THR A C 1
ATOM 1660 O O . THR A 1 203 ? 11.890 4.096 -1.396 1.00 13.84 204 THR A O 1
ATOM 1664 N N . GLY A 1 204 ? 12.516 2.685 0.252 1.00 11.30 205 GLY A N 1
ATOM 1665 C CA . GLY A 1 204 ? 13.792 3.343 0.501 1.00 10.26 205 GLY A CA 1
ATOM 1666 C C . GLY A 1 204 ? 13.811 4.176 1.768 1.00 9.00 205 GLY A C 1
ATOM 1667 O O . GLY A 1 204 ? 13.153 3.855 2.759 1.00 8.83 205 GLY A O 1
ATOM 1668 N N . LEU A 1 205 ? 14.586 5.251 1.722 1.00 8.18 206 LEU A N 1
ATOM 1669 C CA . LEU A 1 205 ? 14.807 6.133 2.861 1.00 7.74 206 LEU A CA 1
ATOM 1670 C C . LEU A 1 205 ? 13.609 7.018 3.180 1.00 7.09 206 LEU A C 1
ATOM 1671 O O . LEU A 1 205 ? 12.960 7.553 2.276 1.00 7.12 206 LEU A O 1
ATOM 1676 N N . LYS A 1 206 ? 13.339 7.179 4.474 1.00 6.14 207 LYS A N 1
ATOM 1677 C CA . LYS A 1 206 ? 12.332 8.132 4.926 1.00 6.79 207 LYS A CA 1
ATOM 1678 C C . LYS A 1 206 ? 13.021 9.240 5.702 1.00 6.36 207 LYS A C 1
ATOM 1679 O O . LYS A 1 206 ? 13.202 9.155 6.920 1.00 6.22 207 LYS A O 1
ATOM 1685 N N . VAL A 1 207 ? 13.425 10.286 4.982 1.00 6.05 208 VAL A N 1
ATOM 1686 C CA . VAL A 1 207 ? 14.160 11.391 5.607 1.00 6.63 208 VAL A CA 1
ATOM 1687 C C . VAL A 1 207 ? 13.329 11.992 6.743 1.00 6.60 208 VAL A C 1
ATOM 1688 O O . VAL A 1 207 ? 13.849 12.289 7.826 1.00 6.31 208 VAL A O 1
ATOM 1692 N N . ASP A 1 208 ? 12.024 12.119 6.517 1.00 6.68 209 ASP A N 1
ATOM 1693 C CA . ASP A 1 208 ? 11.147 12.739 7.515 1.00 6.84 209 ASP A CA 1
ATOM 1694 C C . ASP A 1 208 ? 11.102 11.960 8.831 1.00 6.04 209 ASP A C 1
ATOM 1695 O O . ASP A 1 208 ? 10.904 12.550 9.888 1.00 6.02 209 ASP A O 1
ATOM 1700 N N . GLU A 1 209 ? 11.282 10.641 8.776 1.00 5.26 210 GLU A N 1
ATOM 1701 C CA A GLU A 1 209 ? 11.245 9.828 9.988 0.50 5.51 210 GLU A CA 1
ATOM 1702 C CA B GLU A 1 209 ? 11.236 9.836 9.994 0.50 5.55 210 GLU A CA 1
ATOM 1703 C C . GLU A 1 209 ? 12.486 10.037 10.842 1.00 5.45 210 GLU A C 1
ATOM 1704 O O . GLU A 1 209 ? 12.407 10.083 12.070 1.00 6.17 210 GLU A O 1
ATOM 1715 N N . ILE A 1 210 ? 13.636 10.161 10.193 1.00 5.54 211 ILE A N 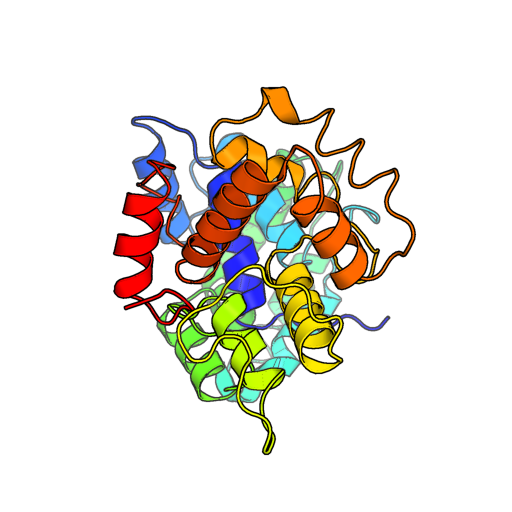1
ATOM 1716 C CA . ILE A 1 210 ? 14.859 10.465 10.938 1.00 5.78 211 ILE A CA 1
ATOM 1717 C C . ILE A 1 210 ? 14.762 11.876 11.544 1.00 5.64 211 ILE A C 1
ATOM 1718 O O . ILE A 1 210 ? 15.091 12.071 12.722 1.00 5.85 211 ILE A O 1
ATOM 1723 N N . VAL A 1 211 ? 14.271 12.845 10.767 1.00 5.76 212 VAL A N 1
ATOM 1724 C CA . VAL A 1 211 ? 14.038 14.189 11.291 1.00 6.27 212 VAL A CA 1
ATOM 1725 C C . VAL A 1 211 ? 13.109 14.143 12.505 1.00 5.86 212 VAL A C 1
ATOM 1726 O O . VAL A 1 211 ? 13.372 14.827 13.496 1.00 6.07 212 VAL A O 1
ATOM 1730 N N . ARG A 1 212 ? 12.049 13.329 12.447 1.00 5.62 213 ARG A N 1
ATOM 1731 C CA . ARG A 1 212 ? 11.095 13.220 13.560 1.00 5.66 213 ARG A CA 1
ATOM 1732 C C . ARG A 1 212 ? 11.807 12.846 14.863 1.00 5.29 213 ARG A C 1
ATOM 1733 O O . ARG A 1 212 ? 11.484 13.376 15.927 1.00 5.44 213 ARG A O 1
ATOM 1741 N N . ASP A 1 213 ? 12.802 11.967 14.767 1.00 5.20 214 ASP A N 1
ATOM 1742 C CA . ASP A 1 213 ? 13.558 11.564 15.952 1.00 5.18 214 ASP A CA 1
ATOM 1743 C C . ASP A 1 213 ? 14.388 12.697 16.555 1.00 5.14 214 ASP A C 1
ATOM 1744 O O . ASP A 1 213 ? 14.568 12.754 17.780 1.00 5.85 214 ASP A O 1
ATOM 1749 N N . PHE A 1 214 ? 14.906 13.593 15.710 1.00 5.30 215 PHE A N 1
ATOM 1750 C CA . PHE A 1 214 ? 15.576 14.796 16.211 1.00 5.88 215 PHE A CA 1
ATOM 1751 C C . PHE A 1 214 ? 14.573 15.781 16.819 1.00 5.96 215 PHE A C 1
ATOM 1752 O O . PHE A 1 214 ? 14.858 16.416 17.841 1.00 6.04 215 PHE A O 1
ATOM 1760 N N . ASN A 1 215 ? 13.390 15.888 16.214 1.00 5.83 216 ASN A N 1
ATOM 1761 C CA . ASN A 1 215 ? 12.332 16.736 16.776 1.00 6.67 216 ASN A CA 1
ATOM 1762 C C . ASN A 1 215 ? 11.945 16.240 18.159 1.00 6.25 216 ASN A C 1
ATOM 1763 O O . ASN A 1 215 ? 11.737 17.039 19.071 1.00 6.75 216 ASN A O 1
ATOM 1768 N N . LEU A 1 216 ? 11.902 14.916 18.322 1.00 6.57 217 LEU A N 1
ATOM 1769 C CA . LEU A 1 216 ? 11.493 14.301 19.584 1.00 6.59 217 LEU A CA 1
ATOM 1770 C C . LEU A 1 216 ? 12.488 14.484 20.734 1.00 7.09 217 LEU A C 1
ATOM 1771 O O . LEU A 1 216 ? 12.112 14.330 21.898 1.00 7.97 217 LEU A O 1
ATOM 1776 N N . ILE A 1 217 ? 13.745 14.799 20.416 1.00 6.60 218 ILE A N 1
ATOM 1777 C CA . ILE A 1 217 ? 14.728 15.185 21.444 1.00 7.48 218 ILE A CA 1
ATOM 1778 C C . ILE A 1 217 ? 14.912 16.704 21.521 1.00 7.69 218 ILE A C 1
ATOM 1779 O O . ILE A 1 217 ? 15.903 17.197 22.051 1.00 7.86 218 ILE A O 1
ATOM 1784 N N . ASN A 1 218 ? 13.927 17.438 21.005 1.00 8.04 219 ASN A N 1
ATOM 1785 C CA . ASN A 1 218 ? 13.903 18.908 21.093 1.00 8.23 219 ASN A CA 1
ATOM 1786 C C . ASN A 1 218 ? 15.051 19.568 20.326 1.00 8.36 219 ASN A C 1
ATOM 1787 O O . ASN A 1 218 ? 15.616 20.582 20.751 1.00 9.46 219 ASN A O 1
ATOM 1792 N N . LYS A 1 219 ? 15.359 18.994 19.167 1.00 7.90 220 LYS A N 1
ATOM 1793 C CA . LYS A 1 219 ? 16.392 19.527 18.286 1.00 7.91 220 LYS A CA 1
ATOM 1794 C C . LYS A 1 219 ? 15.822 19.847 16.901 1.00 7.61 220 LYS A C 1
ATOM 1795 O O . LYS A 1 219 ? 16.431 19.528 15.876 1.00 7.25 220 LYS A O 1
ATOM 1801 N N . SER A 1 220 ? 14.657 20.497 16.883 1.00 7.79 221 SER A N 1
ATOM 1802 C CA . SER A 1 220 ? 14.014 20.892 15.633 1.00 8.19 221 SER A CA 1
ATOM 1803 C C . SER A 1 220 ? 14.892 21.809 14.789 1.00 8.06 221 SER A C 1
ATOM 1804 O O . SER A 1 220 ? 14.802 21.789 13.559 1.00 8.83 221 SER A O 1
ATOM 1807 N N . GLU A 1 221 ? 15.753 22.588 15.438 1.00 8.21 222 GLU A N 1
ATOM 1808 C CA . GLU A 1 221 ? 16.616 23.502 14.696 1.00 8.44 222 GLU A CA 1
ATOM 1809 C C . GLU A 1 221 ? 17.661 22.775 13.836 1.00 8.29 222 GLU A C 1
ATOM 1810 O O . GLU A 1 221 ? 18.258 23.384 12.947 1.00 8.36 222 GLU A O 1
ATOM 1816 N N . LEU A 1 222 ? 17.878 21.487 14.105 1.00 7.78 223 LEU A N 1
ATOM 1817 C CA . LEU A 1 222 ? 18.871 20.703 13.363 1.00 7.90 223 LEU A CA 1
ATOM 1818 C C . LEU A 1 222 ? 18.316 20.083 12.086 1.00 7.79 223 LEU A C 1
ATOM 1819 O O . LEU A 1 222 ? 19.068 19.491 11.320 1.00 7.99 223 LEU A O 1
ATOM 1824 N N . GLU A 1 223 ? 17.016 20.246 11.832 1.00 7.59 224 GLU A N 1
ATOM 1825 C CA . GLU A 1 223 ? 16.409 19.623 10.654 1.00 7.97 224 GLU A CA 1
ATOM 1826 C C . GLU A 1 223 ? 17.197 19.829 9.345 1.00 7.96 224 GLU A C 1
ATOM 1827 O O . GLU A 1 223 ? 17.456 18.850 8.642 1.00 7.98 224 GLU A O 1
ATOM 1833 N N . PRO A 1 224 ? 17.573 21.086 9.006 1.00 8.22 225 PRO A N 1
ATOM 1834 C CA . PRO A 1 224 ? 18.305 21.251 7.744 1.00 8.29 225 PRO A CA 1
ATOM 1835 C C . PRO A 1 224 ? 19.627 20.491 7.708 1.00 8.28 225 PRO A C 1
ATOM 1836 O O . PRO A 1 224 ? 20.021 20.024 6.631 1.00 9.00 225 PRO A O 1
ATOM 1840 N N . GLU A 1 225 ? 20.289 20.349 8.862 1.00 7.91 226 GLU A N 1
ATOM 1841 C CA A GLU A 1 225 ? 21.559 19.624 8.944 0.50 8.34 226 GLU A CA 1
ATOM 1842 C CA B GLU A 1 225 ? 21.560 19.626 8.935 0.50 8.21 226 GLU A CA 1
ATOM 1843 C C . GLU A 1 225 ? 21.345 18.121 8.807 1.00 7.60 226 GLU A C 1
ATOM 1844 O O . GLU A 1 225 ? 22.130 17.438 8.163 1.00 7.29 226 GLU A O 1
ATOM 1855 N N . VAL A 1 226 ? 20.271 17.617 9.414 1.00 7.08 227 VAL A N 1
ATOM 1856 C CA . VAL A 1 226 ? 19.921 16.201 9.301 1.00 7.23 227 VAL A CA 1
ATOM 1857 C C . VAL A 1 226 ? 19.679 15.877 7.824 1.00 7.16 227 VAL A C 1
ATOM 1858 O O . VAL A 1 226 ? 20.231 14.918 7.287 1.00 7.06 227 VAL A O 1
ATOM 1862 N N . ARG A 1 227 ? 18.886 16.713 7.157 1.00 7.02 228 ARG A N 1
ATOM 1863 C CA . ARG A 1 227 ? 18.600 16.534 5.740 1.00 7.53 228 ARG A CA 1
ATOM 1864 C C . ARG A 1 227 ? 19.864 16.582 4.899 1.00 7.54 228 ARG A C 1
ATOM 1865 O O . ARG A 1 227 ? 20.047 15.742 4.017 1.00 7.95 228 ARG A O 1
ATOM 1873 N N . SER A 1 228 ? 20.739 17.544 5.191 1.00 7.76 229 SER A N 1
ATOM 1874 C CA A SER A 1 228 ? 22.006 17.707 4.471 0.50 8.02 229 SER A CA 1
ATOM 1875 C CA B SER A 1 228 ? 21.988 17.688 4.445 0.50 8.00 229 SER A CA 1
ATOM 1876 C C . SER A 1 228 ? 22.929 16.494 4.625 1.00 7.81 229 SER A C 1
ATOM 1877 O O . SER A 1 228 ? 23.541 16.032 3.665 1.00 8.13 229 SER A O 1
ATOM 1882 N N . VAL A 1 229 ? 23.052 15.988 5.848 1.00 7.33 230 VAL A N 1
ATOM 1883 C CA . VAL A 1 229 ? 23.920 14.840 6.112 1.00 7.60 230 VAL A CA 1
ATOM 1884 C C . VAL A 1 229 ? 23.418 13.596 5.371 1.00 6.80 230 VAL A C 1
ATOM 1885 O O . VAL A 1 229 ? 24.206 12.858 4.769 1.00 7.32 230 VAL A O 1
ATOM 1889 N N . LEU A 1 230 ? 22.107 13.375 5.390 1.00 6.47 231 LEU A N 1
ATOM 1890 C CA . LEU A 1 230 ? 21.544 12.245 4.659 1.00 6.52 231 LEU A CA 1
ATOM 1891 C C . LEU A 1 230 ? 21.685 12.429 3.147 1.00 6.73 231 LEU A C 1
ATOM 1892 O O . LEU A 1 230 ? 22.039 11.488 2.423 1.00 7.26 231 LEU A O 1
ATOM 1897 N N . ALA A 1 231 ? 21.463 13.659 2.678 1.00 7.40 232 ALA A N 1
ATOM 1898 C CA . ALA A 1 231 ? 21.476 13.949 1.251 1.00 7.86 232 ALA A CA 1
ATOM 1899 C C . ALA A 1 231 ? 22.852 13.745 0.635 1.00 8.58 232 ALA A C 1
ATOM 1900 O O . ALA A 1 231 ? 22.962 13.289 -0.508 1.00 8.85 232 ALA A O 1
ATOM 1902 N N . SER A 1 232 ? 23.884 14.088 1.406 1.00 8.45 233 SER A N 1
ATOM 1903 C CA A SER A 1 232 ? 25.260 14.024 0.913 0.50 9.15 233 SER A CA 1
ATOM 1904 C CA B SER A 1 232 ? 25.280 14.034 0.963 0.50 9.04 233 SER A CA 1
ATOM 1905 C C . SER A 1 232 ? 25.902 12.657 1.166 1.00 9.03 233 SER A C 1
ATOM 1906 O O . SER A 1 232 ? 27.045 12.422 0.779 1.00 9.94 233 SER A O 1
ATOM 1911 N N . CYS A 1 233 ? 25.166 11.754 1.803 1.00 8.69 234 CYS A N 1
ATOM 1912 C CA . CYS A 1 233 ? 25.673 10.426 2.093 1.00 9.03 234 CYS A CA 1
ATOM 1913 C C . CYS A 1 233 ? 25.770 9.611 0.812 1.00 10.63 234 CYS A C 1
ATOM 1914 O O . CYS A 1 233 ? 24.770 9.421 0.121 1.00 10.74 234 CYS A O 1
ATOM 1917 N N . LYS A 1 234 ? 26.978 9.153 0.491 1.00 12.69 235 LYS A N 1
ATOM 1918 C CA . LYS A 1 234 ? 27.177 8.222 -0.611 1.00 15.19 235 LYS A CA 1
ATOM 1919 C C . LYS A 1 234 ? 26.764 6.831 -0.122 1.00 15.40 235 LYS A C 1
ATOM 1920 O O . LYS A 1 234 ? 27.095 6.408 0.985 1.00 17.58 235 LYS A O 1
ATOM 1926 N N . GLY A 1 235 ? 26.038 6.117 -0.948 1.00 15.93 236 GLY A N 1
ATOM 1927 C CA . GLY A 1 235 ? 25.539 4.835 -0.522 1.00 14.15 236 GLY A CA 1
ATOM 1928 C C . GLY A 1 235 ? 24.097 4.971 -0.100 1.00 13.08 236 GLY A C 1
ATOM 1929 O O . GLY A 1 235 ? 23.654 6.033 0.368 1.00 13.55 236 GLY A O 1
ATOM 1930 N N . SER A 1 236 ? 23.366 3.882 -0.278 1.00 12.43 237 SER A N 1
ATOM 1931 C CA . SER A 1 236 ? 21.941 3.885 -0.009 1.00 11.70 237 SER A CA 1
ATOM 1932 C C . SER A 1 236 ? 21.526 2.749 0.921 1.00 10.58 237 SER A C 1
ATOM 1933 O O . SER A 1 236 ? 20.335 2.474 1.069 1.00 10.21 237 SER A O 1
ATOM 1936 N N . GLU A 1 237 ? 22.504 2.110 1.562 1.00 9.51 238 GLU A N 1
ATOM 1937 C CA . GLU A 1 237 ? 22.205 1.091 2.569 1.00 8.71 238 GLU A CA 1
ATOM 1938 C C . GLU A 1 237 ? 22.017 1.745 3.926 1.00 7.56 238 GLU A C 1
ATOM 1939 O O . GLU A 1 237 ? 22.595 2.805 4.198 1.00 7.06 238 GLU A O 1
ATOM 1945 N N . ALA A 1 238 ? 21.210 1.113 4.781 1.00 7.14 239 ALA A N 1
ATOM 1946 C CA . ALA A 1 238 ? 21.032 1.587 6.148 1.00 6.27 239 ALA A CA 1
ATOM 1947 C C . ALA A 1 238 ? 22.366 1.916 6.817 1.00 6.38 239 ALA A C 1
ATOM 1948 O O . ALA A 1 238 ? 22.522 2.989 7.399 1.00 6.23 239 ALA A O 1
ATOM 1950 N N . TYR A 1 239 ? 23.329 0.996 6.719 1.00 6.10 240 TYR A N 1
ATOM 1951 C CA . TYR A 1 239 ? 24.644 1.206 7.320 1.00 6.44 240 TYR A CA 1
ATOM 1952 C C . TYR A 1 239 ? 25.343 2.457 6.812 1.00 6.10 240 TYR A C 1
ATOM 1953 O O . TYR A 1 239 ? 25.989 3.158 7.594 1.00 6.16 240 TYR A O 1
ATOM 1962 N N . ASP A 1 240 ? 25.185 2.757 5.523 1.00 6.55 241 ASP A N 1
ATOM 1963 C CA . ASP A 1 240 ? 25.772 3.977 4.958 1.00 6.67 241 ASP A CA 1
ATOM 1964 C C . ASP A 1 240 ? 25.239 5.233 5.630 1.00 6.21 241 ASP A C 1
ATOM 1965 O O . ASP A 1 240 ? 26.019 6.111 6.020 1.00 6.47 241 ASP A O 1
ATOM 1970 N N . TYR A 1 241 ? 23.916 5.310 5.797 1.00 5.92 242 TYR A N 1
ATOM 1971 C CA . TYR A 1 241 ? 23.299 6.467 6.452 1.00 5.93 242 TYR A CA 1
ATOM 1972 C C . TYR A 1 241 ? 23.700 6.577 7.914 1.00 5.55 242 TYR A C 1
ATOM 1973 O O . TYR A 1 241 ? 23.985 7.659 8.406 1.00 6.26 242 TYR A O 1
ATOM 1982 N N . TYR A 1 242 ? 23.744 5.436 8.590 1.00 5.15 243 TYR A N 1
ATOM 1983 C CA . TYR A 1 242 ? 24.197 5.368 9.967 1.00 5.65 243 TYR A CA 1
ATOM 1984 C C . TYR A 1 242 ? 25.626 5.928 10.116 1.00 6.12 243 TYR A C 1
ATOM 1985 O O . TYR A 1 242 ? 25.871 6.760 10.990 1.00 6.78 243 TYR A O 1
ATOM 1994 N N . VAL A 1 243 ? 26.540 5.476 9.255 1.00 6.18 244 VAL A N 1
ATOM 1995 C CA . VAL A 1 243 ? 27.919 5.980 9.236 1.00 6.51 244 VAL A CA 1
ATOM 1996 C C . VAL A 1 243 ? 27.946 7.485 8.971 1.00 6.04 244 VAL A C 1
ATOM 1997 O O . VAL A 1 243 ? 28.657 8.237 9.656 1.00 6.52 244 VAL A O 1
ATOM 2001 N N . CYS A 1 244 ? 27.154 7.938 8.002 1.00 6.33 245 CYS A N 1
ATOM 2002 C CA . CYS A 1 244 ? 27.121 9.372 7.709 1.00 6.52 245 CYS A CA 1
ATOM 2003 C C . CYS A 1 244 ? 26.683 10.204 8.915 1.00 6.84 245 CYS A C 1
ATOM 2004 O O . CYS A 1 244 ? 27.270 11.246 9.193 1.00 7.48 245 CYS A O 1
ATOM 2007 N N . LEU A 1 245 ? 25.660 9.735 9.634 1.00 6.72 246 LEU A N 1
ATOM 2008 C CA . LEU A 1 245 ? 25.157 10.453 10.803 1.00 7.15 246 LEU A CA 1
ATOM 2009 C C . LEU A 1 245 ? 26.166 10.429 11.940 1.00 7.39 246 LEU A C 1
ATOM 2010 O O . LEU A 1 245 ? 26.458 11.469 12.547 1.00 8.06 246 LEU A O 1
ATOM 2015 N N . VAL A 1 246 ? 26.732 9.255 12.197 1.00 7.58 247 VAL A N 1
ATOM 2016 C CA . VAL A 1 246 ? 27.654 9.091 13.320 1.00 8.94 247 VAL A CA 1
ATOM 2017 C C . VAL A 1 246 ? 28.921 9.918 13.110 1.00 9.72 247 VAL A C 1
ATOM 2018 O O . VAL A 1 246 ? 29.419 10.538 14.054 1.00 10.77 247 VAL A O 1
ATOM 2022 N N . ASN A 1 247 ? 29.409 9.981 11.875 1.00 9.84 248 ASN A N 1
ATOM 2023 C CA . ASN A 1 247 ? 30.661 10.685 11.606 1.00 10.86 248 ASN A CA 1
ATOM 2024 C C . ASN A 1 247 ? 30.517 12.176 11.298 1.00 11.23 248 ASN A C 1
ATOM 2025 O O . ASN A 1 247 ? 31.508 12.853 11.013 1.00 13.61 248 ASN A O 1
ATOM 2030 N N . SER A 1 248 ? 29.301 12.685 11.425 1.00 11.33 249 SER A N 1
ATOM 2031 C CA . SER A 1 248 ? 28.982 14.085 11.149 1.00 10.78 249 SER A CA 1
ATOM 2032 C C . SER A 1 248 ? 29.027 14.961 12.399 1.00 11.08 249 SER A C 1
ATOM 2033 O O . SER A 1 248 ? 29.161 14.463 13.519 1.00 9.72 249 SER A O 1
ATOM 2036 N N . ARG A 1 249 ? 28.855 16.266 12.199 1.00 11.65 250 ARG A N 1
ATOM 2037 C CA . ARG A 1 249 ? 28.760 17.224 13.299 1.00 13.55 250 ARG A CA 1
ATOM 2038 C C . ARG A 1 249 ? 27.521 16.938 14.176 1.00 13.04 250 ARG A C 1
ATOM 2039 O O . ARG A 1 249 ? 27.420 17.436 15.303 1.00 14.29 250 ARG A O 1
ATOM 2047 N N . LEU A 1 250 ? 26.588 16.132 13.664 1.00 11.95 251 LEU A N 1
ATOM 2048 C CA . LEU A 1 250 ? 25.383 15.727 14.412 1.00 11.50 251 LEU A CA 1
ATOM 2049 C C . LEU A 1 250 ? 25.610 14.579 15.390 1.00 10.75 251 LEU A C 1
ATOM 2050 O O . LEU A 1 250 ? 24.690 14.206 16.107 1.00 10.02 251 LEU A O 1
ATOM 2055 N N . LYS A 1 251 ? 26.823 14.029 15.405 1.00 9.70 252 LYS A N 1
ATOM 2056 C CA . LYS A 1 251 ? 27.150 12.805 16.151 1.00 10.08 252 LYS A CA 1
ATOM 2057 C C . LYS A 1 251 ? 26.401 12.615 17.467 1.00 8.88 252 LYS A C 1
ATOM 2058 O O . LYS A 1 251 ? 25.667 11.634 17.630 1.00 8.49 252 LYS A O 1
ATOM 2064 N N . GLN A 1 252 ? 26.611 13.520 18.420 1.00 8.99 253 GLN A N 1
ATOM 2065 C CA . GLN A 1 252 ? 26.030 13.337 19.742 1.00 8.63 253 GLN A CA 1
ATOM 2066 C C . GLN A 1 252 ? 24.512 13.431 19.712 1.00 7.72 253 GLN A C 1
ATOM 2067 O O . GLN A 1 252 ? 23.826 12.684 20.411 1.00 7.28 253 GLN A O 1
ATOM 2073 N N . HIS A 1 253 ? 23.989 14.347 18.908 1.00 7.21 254 HIS A N 1
ATOM 2074 C CA . HIS A 1 253 ? 22.544 14.480 18.789 1.00 7.12 254 HIS A CA 1
ATOM 2075 C C . HIS A 1 253 ? 21.916 13.250 18.158 1.00 6.64 254 HIS A C 1
ATOM 2076 O O . HIS A 1 253 ? 20.849 12.804 18.594 1.00 6.23 254 HIS A O 1
ATOM 2083 N N . PHE A 1 254 ? 22.575 12.694 17.144 1.00 6.70 255 PHE A N 1
ATOM 2084 C CA . PHE A 1 254 ? 22.087 11.450 16.573 1.00 5.76 255 PHE A CA 1
ATOM 2085 C C . PHE A 1 254 ? 22.083 10.320 17.607 1.00 5.88 255 PHE A C 1
ATOM 2086 O O . PHE A 1 254 ? 21.104 9.578 17.702 1.00 5.43 255 PHE A O 1
ATOM 2094 N N . LYS A 1 255 ? 23.159 10.200 18.381 1.00 5.77 256 LYS A N 1
ATOM 2095 C CA . LYS A 1 255 ? 23.222 9.166 19.404 1.00 6.50 256 LYS A CA 1
ATOM 2096 C C . LYS A 1 255 ? 22.046 9.328 20.357 1.00 6.03 256 LYS A C 1
ATOM 2097 O O . LYS A 1 255 ? 21.382 8.362 20.692 1.00 6.00 256 LYS A O 1
ATOM 2103 N N . ASN A 1 256 ? 21.764 10.567 20.758 1.00 6.26 257 ASN A N 1
ATOM 2104 C CA . ASN A 1 256 ? 20.663 10.807 21.692 1.00 6.10 257 ASN A CA 1
ATOM 2105 C C . ASN A 1 256 ? 19.308 10.464 21.068 1.00 6.01 257 ASN A C 1
ATOM 2106 O O . ASN A 1 256 ? 18.453 9.871 21.727 1.00 6.26 257 ASN A O 1
ATOM 2111 N N . ALA A 1 257 ? 19.131 10.824 19.799 1.00 5.58 258 ALA A N 1
ATOM 2112 C CA . ALA A 1 257 ? 17.887 10.547 19.073 1.00 5.14 258 ALA A CA 1
ATOM 2113 C C . ALA A 1 257 ? 17.674 9.051 18.864 1.00 4.72 258 ALA A C 1
ATOM 2114 O O . ALA A 1 257 ? 16.575 8.538 19.067 1.00 4.89 258 ALA A O 1
ATOM 2116 N N . PHE A 1 258 ? 18.742 8.357 18.486 1.00 5.15 259 PHE A N 1
ATOM 2117 C CA . PHE A 1 258 ? 18.696 6.924 18.197 1.00 4.90 259 PHE A CA 1
ATOM 2118 C C . PHE A 1 258 ? 18.512 6.126 19.491 1.00 4.95 259 PHE A C 1
ATOM 2119 O O . PHE A 1 258 ? 17.756 5.141 19.512 1.00 4.72 259 PHE A O 1
ATOM 2127 N N . ASP A 1 259 ? 19.171 6.554 20.571 1.00 5.21 260 ASP A N 1
ATOM 2128 C CA . ASP A 1 259 ? 19.005 5.917 21.879 1.00 5.21 260 ASP A CA 1
ATOM 2129 C C . ASP A 1 259 ? 17.577 6.104 22.388 1.00 4.97 260 ASP A C 1
ATOM 2130 O O . ASP A 1 259 ? 16.978 5.166 22.922 1.00 4.75 260 ASP A O 1
ATOM 2135 N N . PHE A 1 260 ? 17.014 7.297 22.203 1.00 5.06 261 PHE A N 1
ATOM 2136 C CA . PHE A 1 260 ? 15.625 7.527 22.631 1.00 4.71 261 PHE A CA 1
ATOM 2137 C C . PHE A 1 260 ? 14.682 6.633 21.830 1.00 5.01 261 PHE A C 1
ATOM 2138 O O . PHE A 1 260 ? 13.755 6.045 22.394 1.00 5.09 261 PHE A O 1
ATOM 2146 N N . HIS A 1 261 ? 14.933 6.505 20.523 1.00 4.82 262 HIS A N 1
ATOM 2147 C CA . HIS A 1 261 ? 14.105 5.600 19.737 1.00 4.36 262 HIS A CA 1
ATOM 2148 C C . HIS A 1 261 ? 14.321 4.140 20.144 1.00 4.48 262 HIS A C 1
ATOM 2149 O O . HIS A 1 261 ? 13.368 3.353 20.119 1.00 5.58 262 HIS A O 1
ATOM 2156 N N . GLU A 1 262 ? 15.530 3.770 20.565 1.00 4.72 263 GLU A N 1
ATOM 2157 C CA . GLU A 1 262 ? 15.676 2.417 21.110 1.00 4.53 263 GLU A CA 1
ATOM 2158 C C . GLU A 1 262 ? 14.675 2.168 22.250 1.00 4.87 263 GLU A C 1
ATOM 2159 O O . GLU A 1 262 ? 13.939 1.170 22.239 1.00 4.72 263 GLU A O 1
ATOM 2165 N N . LEU A 1 263 ? 14.633 3.093 23.207 1.00 5.01 264 LEU A N 1
ATOM 2166 C CA . LEU A 1 263 ? 13.679 2.990 24.301 1.00 5.36 264 LEU A CA 1
ATOM 2167 C C . LEU A 1 263 ? 12.240 2.896 23.807 1.00 5.47 264 LEU A C 1
ATOM 2168 O O . LEU A 1 263 ? 11.487 2.011 24.219 1.00 5.95 264 LEU A O 1
ATOM 2173 N N . ARG A 1 264 ? 11.871 3.810 22.918 1.00 5.39 265 ARG A N 1
ATOM 2174 C CA . ARG A 1 264 ? 10.517 3.853 22.386 1.00 6.08 265 ARG A CA 1
ATOM 2175 C C . ARG A 1 264 ? 10.175 2.590 21.598 1.00 6.37 265 ARG A C 1
ATOM 2176 O O . ARG A 1 264 ? 9.014 2.170 21.571 1.00 6.89 265 ARG A O 1
ATOM 2184 N N . SER A 1 265 ? 11.177 1.975 20.971 1.00 6.40 266 SER A N 1
ATOM 2185 C CA . SER A 1 265 ? 10.947 0.764 20.190 1.00 6.30 266 SER A CA 1
ATOM 2186 C C . SER A 1 265 ? 10.747 -0.450 21.085 1.00 6.74 266 SER A C 1
ATOM 2187 O O . SER A 1 265 ? 10.237 -1.466 20.617 1.00 6.66 266 SER A O 1
ATOM 2190 N N . ALA A 1 266 ? 11.163 -0.350 22.350 1.00 7.20 267 ALA A N 1
ATOM 2191 C CA . ALA A 1 266 ? 10.904 -1.404 23.336 1.00 8.11 267 ALA A CA 1
ATOM 2192 C C . ALA A 1 266 ? 9.523 -1.245 23.955 1.00 9.36 267 ALA A C 1
ATOM 2193 O O . ALA A 1 266 ? 8.855 -2.239 24.237 1.00 12.91 267 ALA A O 1
ATOM 2195 N N . ASP A 1 267 ? 9.082 -0.004 24.137 1.00 8.77 268 ASP A N 1
ATOM 2196 C CA . ASP A 1 267 ? 7.818 0.290 24.798 1.00 9.12 268 ASP A CA 1
ATOM 2197 C C . ASP A 1 267 ? 6.982 1.168 23.869 1.00 8.52 268 ASP A C 1
ATOM 2198 O O . ASP A 1 267 ? 7.094 2.392 23.885 1.00 8.34 268 ASP A O 1
ATOM 2203 N N . TYR A 1 268 ? 6.117 0.532 23.077 1.00 8.50 269 TYR A N 1
ATOM 2204 C CA . TYR A 1 268 ? 5.309 1.265 22.101 1.00 8.16 269 TYR A CA 1
ATOM 2205 C C . TYR A 1 268 ? 4.311 2.230 22.750 1.00 8.96 269 TYR A C 1
ATOM 2206 O O . TYR A 1 268 ? 3.804 3.129 22.079 1.00 9.27 269 TYR A O 1
ATOM 2215 N N . ALA A 1 269 ? 4.072 2.076 24.049 1.00 9.70 270 ALA A N 1
ATOM 2216 C CA . ALA A 1 269 ? 3.173 2.982 24.768 1.00 10.43 270 ALA A CA 1
ATOM 2217 C C . ALA A 1 269 ? 3.891 4.190 25.372 1.00 10.75 270 ALA A C 1
ATOM 2218 O O . ALA A 1 269 ? 3.252 5.046 25.980 1.00 11.40 270 ALA A O 1
ATOM 2220 N N . TYR A 1 270 ? 5.207 4.272 25.184 1.00 10.66 271 TYR A N 1
ATOM 2221 C CA . TYR A 1 270 ? 6.028 5.252 25.906 1.00 11.83 271 TYR A CA 1
ATOM 2222 C C . TYR A 1 270 ? 5.523 6.696 25.860 1.00 12.63 271 TYR A C 1
ATOM 2223 O O . TYR A 1 270 ? 5.476 7.366 26.896 1.00 13.56 271 TYR A O 1
ATOM 2232 N N . LEU A 1 271 ? 5.164 7.179 24.673 1.00 12.90 272 LEU A N 1
ATOM 2233 C CA . LEU A 1 271 ? 4.751 8.575 24.504 1.00 14.26 272 LEU A CA 1
ATOM 2234 C C . LEU A 1 271 ? 3.257 8.805 24.734 1.00 15.60 272 LEU A C 1
ATOM 2235 O O . LEU A 1 271 ? 2.796 9.947 24.715 1.00 15.47 272 LEU A O 1
ATOM 2240 N N . LEU A 1 272 ? 2.508 7.731 24.971 1.00 17.10 273 LEU A N 1
ATOM 2241 C CA . LEU A 1 272 ? 1.043 7.789 24.842 1.00 18.76 273 LEU A CA 1
ATOM 2242 C C . LEU A 1 272 ? 0.268 8.508 25.951 1.00 20.07 273 LEU A C 1
ATOM 2243 O O . LEU A 1 272 ? -0.827 9.014 25.693 1.00 20.31 273 LEU A O 1
ATOM 2248 N N . ARG A 1 273 ? 0.830 8.562 27.160 1.00 21.56 274 ARG A N 1
ATOM 2249 C CA . ARG A 1 273 ? 0.214 9.305 28.271 1.00 23.20 274 ARG A CA 1
ATOM 2250 C C . ARG A 1 273 ? 0.669 10.766 28.296 1.00 23.57 274 ARG A C 1
ATOM 2251 O O . ARG A 1 273 ? 1.609 11.156 27.595 1.00 24.00 274 ARG A O 1
ATOM 2259 N N . LYS A 1 275 ? 4.605 10.667 28.936 1.00 22.64 276 LYS A N 1
ATOM 2260 C CA . LYS A 1 275 ? 6.042 10.915 28.998 1.00 22.08 276 LYS A CA 1
ATOM 2261 C C . LYS A 1 275 ? 6.576 11.596 27.741 1.00 21.04 276 LYS A C 1
ATOM 2262 O O . LYS A 1 275 ? 6.140 11.306 26.623 1.00 21.13 276 LYS A O 1
ATOM 2268 N N . VAL A 1 276 ? 7.521 12.510 27.943 1.00 19.72 277 VAL A N 1
ATOM 2269 C CA . VAL A 1 276 ? 8.272 13.130 26.853 1.00 18.31 277 VAL A CA 1
ATOM 2270 C C . VAL A 1 276 ? 9.769 12.928 27.076 1.00 16.96 277 VAL A C 1
ATOM 2271 O O . VAL A 1 276 ? 10.184 12.407 28.111 1.00 17.38 277 VAL A O 1
ATOM 2275 N N . TYR A 1 277 ? 10.579 13.341 26.106 1.00 15.22 278 TYR A N 1
ATOM 2276 C CA . TYR A 1 277 ? 12.021 13.242 26.246 1.00 13.49 278 TYR A CA 1
ATOM 2277 C C . TYR A 1 277 ? 12.522 14.078 27.412 1.00 13.01 278 TYR A C 1
ATOM 2278 O O . TYR A 1 277 ? 12.135 15.243 27.576 1.00 12.82 278 TYR A O 1
ATOM 2287 N N . GLU A 1 278 ? 13.390 13.477 28.215 1.00 12.01 279 GLU A N 1
ATOM 2288 C CA . GLU A 1 278 ? 14.005 14.182 29.329 1.00 12.00 279 GLU A CA 1
ATOM 2289 C C . GLU A 1 278 ? 15.465 14.491 29.005 1.00 11.18 279 GLU A C 1
ATOM 2290 O O . GLU A 1 278 ? 15.801 15.620 28.660 1.00 11.36 279 GLU A O 1
ATOM 2296 N N . ASN A 1 279 ? 16.326 13.479 29.091 1.00 10.59 280 ASN A N 1
ATOM 2297 C CA . ASN A 1 279 ? 17.740 13.625 28.752 1.00 9.97 280 ASN A CA 1
ATOM 2298 C C . ASN A 1 279 ? 18.350 12.236 28.546 1.00 9.34 280 ASN A C 1
ATOM 2299 O O . ASN A 1 279 ? 17.683 11.234 28.821 1.00 9.45 280 ASN A O 1
ATOM 2304 N N . PRO A 1 280 ? 19.607 12.163 28.054 1.00 9.42 281 PRO A N 1
ATOM 2305 C CA . PRO A 1 280 ? 20.169 10.844 27.740 1.00 9.61 281 PRO A CA 1
ATOM 2306 C C . PRO A 1 280 ? 20.299 9.913 28.948 1.00 9.85 281 PRO A C 1
ATOM 2307 O O . PRO A 1 280 ? 20.104 8.710 28.816 1.00 9.58 281 PRO A O 1
ATOM 2311 N N . GLU A 1 281 ? 20.596 10.459 30.121 1.00 10.02 282 GLU A N 1
ATOM 2312 C CA . GLU A 1 281 ? 20.755 9.634 31.321 1.00 11.22 282 GLU A CA 1
ATOM 2313 C C . GLU A 1 281 ? 19.434 8.995 31.751 1.00 10.98 282 GLU A C 1
ATOM 2314 O O . GLU A 1 281 ? 19.397 7.824 32.143 1.00 11.07 282 GLU A O 1
ATOM 2320 N N . LYS A 1 282 ? 18.343 9.752 31.647 1.00 11.17 283 LYS A N 1
ATOM 2321 C CA . LYS A 1 282 ? 17.019 9.218 31.961 1.00 11.51 283 LYS A CA 1
ATOM 2322 C C . LYS A 1 282 ? 16.637 8.094 30.995 1.00 10.98 283 LYS A C 1
ATOM 2323 O O . LYS A 1 282 ? 16.092 7.066 31.410 1.00 11.23 283 LYS A O 1
ATOM 2329 N N . VAL A 1 283 ? 16.930 8.291 29.712 1.00 9.94 284 VAL A N 1
ATOM 2330 C CA . VAL A 1 283 ? 16.674 7.267 28.699 1.00 9.54 284 VAL A CA 1
ATOM 2331 C C . VAL A 1 283 ? 17.394 5.962 29.057 1.00 9.32 284 VAL A C 1
ATOM 2332 O O . VAL A 1 283 ? 16.791 4.883 29.035 1.00 8.94 284 VAL A O 1
ATOM 2336 N N . LYS A 1 284 ? 18.670 6.066 29.408 1.00 9.75 285 LYS A N 1
ATOM 2337 C CA . LYS A 1 284 ? 19.449 4.895 29.790 1.00 10.43 285 LYS A CA 1
ATOM 2338 C C . LYS A 1 284 ? 18.864 4.176 31.007 1.00 10.55 285 LYS A C 1
ATOM 2339 O O . LYS A 1 284 ? 18.746 2.953 31.008 1.00 10.03 285 LYS A O 1
ATOM 2345 N N . GLU A 1 285 ? 18.456 4.936 32.022 1.00 10.75 286 GLU A N 1
ATOM 2346 C CA . GLU A 1 285 ? 17.824 4.337 33.204 1.00 11.69 286 GLU A CA 1
ATOM 2347 C C . GLU A 1 285 ? 16.534 3.600 32.857 1.00 10.98 286 GLU A C 1
ATOM 2348 O O . GLU A 1 285 ? 16.299 2.487 33.331 1.00 11.00 286 GLU A O 1
ATOM 2354 N N . GLU A 1 286 ? 15.707 4.202 32.007 1.00 10.41 287 GLU A N 1
ATOM 2355 C CA . GLU A 1 286 ? 14.474 3.556 31.561 1.00 10.64 287 GLU A CA 1
ATOM 2356 C C . GLU A 1 286 ? 14.741 2.283 30.754 1.00 9.95 287 GLU A C 1
ATOM 2357 O O . GLU A 1 286 ? 14.005 1.299 30.879 1.00 9.92 287 GLU A O 1
ATOM 2363 N N . MET A 1 287 ? 15.803 2.290 29.947 1.00 8.92 288 MET A N 1
ATOM 2364 C CA . MET A 1 287 ? 16.136 1.121 29.131 1.00 8.52 288 MET A CA 1
ATOM 2365 C C . MET A 1 287 ? 16.584 -0.073 29.967 1.00 8.62 288 MET A C 1
ATOM 2366 O O . MET A 1 287 ? 16.399 -1.209 29.558 1.00 8.16 288 MET A O 1
ATOM 2371 N N . LYS A 1 288 ? 17.150 0.189 31.144 1.00 8.91 289 LYS A N 1
ATOM 2372 C CA . LYS A 1 288 ? 17.605 -0.889 32.028 1.00 9.41 289 LYS A CA 1
ATOM 2373 C C . LYS A 1 288 ? 16.453 -1.782 32.502 1.00 9.94 289 LYS A C 1
ATOM 2374 O O . LYS A 1 288 ? 16.667 -2.950 32.840 1.00 10.06 289 LYS A O 1
ATOM 2380 N N . LYS A 1 289 ? 15.238 -1.239 32.502 1.00 9.73 290 LYS A N 1
ATOM 2381 C CA . LYS A 1 289 ? 14.049 -1.987 32.916 1.00 10.62 290 LYS A CA 1
ATOM 2382 C C . LYS A 1 289 ? 13.539 -2.945 31.841 1.00 10.17 290 LYS A C 1
ATOM 2383 O O . LYS A 1 289 ? 12.705 -3.807 32.120 1.00 11.59 290 LYS A O 1
ATOM 2389 N N . LEU A 1 290 ? 14.032 -2.782 30.616 1.00 9.36 291 LEU A N 1
ATOM 2390 C CA . LEU A 1 290 ? 13.491 -3.499 29.465 1.00 8.85 291 LEU A CA 1
ATOM 2391 C C . LEU A 1 290 ? 14.574 -4.352 28.800 1.00 8.41 291 LEU A C 1
ATOM 2392 O O . LEU A 1 290 ? 15.733 -4.336 29.212 1.00 8.85 291 LEU A O 1
ATOM 2397 N N . ASN A 1 291 ? 14.188 -5.101 27.771 1.00 8.10 292 ASN A N 1
ATOM 2398 C CA . ASN A 1 291 ? 15.119 -5.936 27.031 1.00 8.22 292 ASN A CA 1
ATOM 2399 C C . ASN A 1 291 ? 15.765 -5.104 25.920 1.00 7.80 292 ASN A C 1
ATOM 2400 O O . ASN A 1 291 ? 15.306 -5.081 24.778 1.00 7.54 292 ASN A O 1
ATOM 2405 N N . THR A 1 292 ? 16.840 -4.414 26.286 1.00 7.35 293 THR A N 1
ATOM 2406 C CA . THR A 1 292 ? 17.507 -3.461 25.396 1.00 7.36 293 THR A CA 1
ATOM 2407 C C . THR A 1 292 ? 19.009 -3.734 25.335 1.00 7.47 293 THR A C 1
ATOM 2408 O O . THR A 1 292 ? 19.516 -4.670 25.965 1.00 8.49 293 THR A O 1
ATOM 2412 N N . THR A 1 293 ? 19.722 -2.895 24.588 1.00 7.89 294 THR A N 1
ATOM 2413 C CA . THR A 1 293 ? 21.162 -3.043 24.410 1.00 8.10 294 THR A CA 1
ATOM 2414 C C . THR A 1 293 ? 21.948 -2.091 25.310 1.00 9.21 294 THR A C 1
ATOM 2415 O O . THR A 1 293 ? 23.126 -1.844 25.077 1.00 9.23 294 THR A O 1
ATOM 2419 N N . VAL A 1 294 ? 21.294 -1.593 26.354 1.00 10.38 295 VAL A N 1
ATOM 2420 C CA . VAL A 1 294 ? 21.896 -0.629 27.286 1.00 11.90 295 VAL A CA 1
ATOM 2421 C C . VAL A 1 294 ? 23.041 -1.243 28.103 1.00 13.44 295 VAL A C 1
ATOM 2422 O O . VAL A 1 294 ? 23.084 -2.458 28.315 1.00 13.44 295 VAL A O 1
ATOM 2426 N N . HIS A 1 295 ? 23.961 -0.384 28.539 1.00 16.08 296 HIS A N 1
ATOM 2427 C CA . HIS A 1 295 ? 25.044 -0.762 29.446 1.00 18.68 296 HIS A CA 1
ATOM 2428 C C . HIS A 1 295 ? 24.545 -0.844 30.884 1.00 19.98 296 HIS A C 1
ATOM 2429 O O . HIS A 1 295 ? 23.888 0.076 31.381 1.00 20.21 296 HIS A O 1
ATOM 2436 N N . PHE A 1 296 ? 24.872 -1.950 31.543 1.00 21.54 297 PHE A N 1
ATOM 2437 C CA . PHE A 1 296 ? 24.530 -2.155 32.952 1.00 22.70 297 PHE A CA 1
ATOM 2438 C C . PHE A 1 296 ? 25.744 -1.991 33.862 1.00 23.40 297 PHE A C 1
ATOM 2439 O O . PHE A 1 296 ? 26.876 -1.835 33.390 1.00 24.28 297 PHE A O 1
#

Organism: Anopheles stephensi (NCBI:txid30069)

Secondary structure (DSSP, 8-state):
-PPPPP-HHHHHHHHHHHHHHHSPSSTHHHHHHHHHHTT---SSSHHHHHHHHHHHHHTTSEETTTTEE-TTHHHHHHHHHHHHH---HHHHHHHHHHHHH---TT--HHHHHHHHHHHHHHHHHHHHHHTT-SHHHHHHHHHH-TTSPPTTB-HHHHHHHHHS-SSSPPTTTTS--------HHHHHHHHHHHHHTTSEETTEE-HHHHHHHHHHTT-GGGHHHHHHHHHT-S--SHHHHHHHHHTSTTHHHHHHHHHHHHHHHH-TTTT-------HHHHHHHHHTSBS----

B-factor: mean 13.31, std 9.08, range [3.9, 86.19]

CATH classification: 1.10.238.20 (+1 more: 1.10.238.20)

Foldseek 3Di:
DDDDADAQLLLLLLLLVLLVVQQDDDPRNVVVCVCVLVVHLDDPDPSSLVSLLSNCVSNPCAPPVVLAGDLVVQVVLCVVQCVQLVDDPVVSVVLSVLRVPFDSVPVHSNSSCVRCVVSCVVCVVVCCSSSVVDPVNSVSRCVVPVLDQDALAFQLLSLQCVLPVDDDDGPLNQFDDLDDDVDSSVLSSQQSNCVLQVCADPVAGDLVSLLVLLVLQVNNVCSVVSVVLQVPFDDRGSSSSSVSCCPDPNNVSSVQSSLLNRLCRNHSCDVSVDGDDGSVVSLVSSVVGNGRHHD

InterPro domains:
  IPR006170 Pheromone/general odorant binding protein [PF01395] (163-264)
  IPR036728 Pheromone/general odorant binding protein superfamily [G3DSA:1.10.238.20] (20-168)
  IPR036728 Pheromone/general odorant binding protein superfamily [G3DSA:1.10.238.20] (169-315)
  IPR036728 Pheromone/general odorant binding protein superfamily [SSF47565] (27-98)
  IPR036728 Pheromone/general odorant binding protein superfamily [SSF47565] (165-267)

Sequence (295 aa):
QPWKALDAEQALYVYKRCYEDHLPSGSDRKTYMTLWNAWRLEPNDAITHCYAKCVLTGLQIYDPQENAFKSDRIPVQYQAYKTITQSKQKEEVTEYQKALAAANAKSGSCVDLYNAYLPVHNRFVNLSRQLYHGTVEGAAKIYAAMPEEIKQKGESFHAYCEKRAWKGNKQSEWKNGRRYKLTGSPELKDAIDCIFRGLRYMDDTGLKVDEEIVRDFNLINKSELEPEEVRSSVLASSCKGSEAYDYYVCLVNSRLKQHFKNAFDFHELRSADYAYLLRKVYENPEKVKEEMKKLNTTVHF

Radius of gyration: 20.25 Å; Cα contacts (8 Å, |Δi|>4): 370; chains: 1; bounding box: 55×45×39 Å

Solvent-accessible surface area: 14946 Å² total; per-residue (Å²): 147,133,44,160,7,11,27,1,10,57,0,44,27,16,22,11,44,4,17,31,75,49,13,25,98,60,108,78,48,138,71,21,14,84,34,7,87,57,53,120,21,66,47,115,46,69,61,0,19,37,16,4,60,29,20,7,44,22,6,69,5,6,26,64,163,105,54,31,23,54,20,101,42,0,28,60,1,16,80,56,15,85,111,39,23,131,16,134,88,150,69,0,47,44,0,40,134,22,1,71,88,24,90,9,140,84,4,44,28,65,29,0,4,88,18,12,51,82,10,9,101,156,12,34,113,13,4,55,62,1,2,8,10,35,120,131,18,13,54,111,1,19,89,58,44,96,98,8,8,60,123,21,17,0,18,0,12,29,0,31,135,77,12,23,172,64,166,122,122,18,55,9,140,137,10,18,167,30,152,53,63,32,11,102,40,0,86,73,0,0,57,33,0,0,110,7,2,52,1,22,52,136,116,24,50,73,43,94,37,0,5,48,2,1,63,44,10,110,63,75,114,31,58,84,93,0,84,60,26,5,89,93,16,192,36,83,108,2,18,38,19,0,40,33,0,12,111,23,234,6,77,86,52,0,42,20,0,0,15,1,14,0,1,3,2,2,50,18,57,17,23,20,180,112,115,28,94,68,31,116,64,4,80,95,21,6,79,159,52,87,18,8,14,76,176

Nearest PDB structures (foldseek):
  3nht-assembly1_A  TM=1.003E+00  e=2.228E-41  Anopheles stephensi
  3ngv-assembly1_A  TM=9.726E-01  e=1.615E-37  Anopheles stephensi
  7tx8-assembly3_C  TM=9.651E-01  e=7.600E-24  Anopheles darlingi
  7tx8-assembly4_D  TM=9.549E-01  e=2.479E-23  Anopheles darlingi
  7u1n-assembly2_B  TM=9.643E-01  e=5.218E-23  Anopheles darlingi